Protein AF-A0A7K4IK09-F1 (afdb_monomer)

pLDDT: mean 73.29, std 19.69, range [28.06, 97.12]

Radius of gyration: 34.98 Å; Cα contacts (8 Å, |Δi|>4): 97; chains: 1; bounding box: 71×71×88 Å

Solvent-accessible surface area (backbone atoms only — not comparable to full-atom values): 15572 Å² total; per-residue (Å²): 135,73,77,72,67,55,75,78,46,56,77,50,56,50,49,55,51,50,51,54,50,49,44,54,50,49,54,52,49,38,55,52,47,51,62,47,39,62,50,47,51,51,54,46,54,56,40,53,56,50,22,62,61,29,53,81,74,38,62,69,62,16,49,55,36,50,52,53,48,53,53,49,51,51,52,43,51,54,49,53,53,48,43,51,50,47,50,54,49,42,53,53,52,50,53,50,53,52,51,52,50,52,51,49,53,52,53,49,52,54,50,54,50,52,56,49,46,72,56,38,53,79,76,45,60,93,51,46,64,64,50,48,51,50,51,50,53,55,50,50,52,56,48,52,70,70,61,63,82,80,84,83,78,88,72,83,76,70,80,62,58,61,59,53,51,51,52,51,52,50,49,52,53,53,48,52,55,58,58,67,68,70,67,81,95,77,78,89,85,86,83,86,87,82,88,89,83,91,80,84,87,88,79,83,87,85,83,87,78,84,76,78,58,69,66,55,47,50,57,51,51,54,50,37,64,75,49,78,70,65,79,54,70,69,58,51,23,66,74,70,72,42,62,58,73,53,57,53,50,41,53,56,48,52,64,57,52,71,70,73,113

Sequence (261 aa):
MNPFRSLMNDGKDETKDRLSLAIKRLEIHKITLKGIRERLERRYEDLQIMATRECGKDRSIAKIYDEECSELRSAIQTVAASELTLTQVTIRLGTLKDIGEIIHHLSSALKIMKEISSSMSKLRPSLEGIVDDFNSTMNTTLVELKGIPTPIDINIETKDGTDIVERAIRYVEEKAMEEEISEPILSRDYEAEKRVTVLATGEAIDEPELLNHSNIDEAIMDYIRNRKGEFSFSEVSTLLNIPMDEVKRSILRLLTEDRKA

Nearest PDB structures (foldseek):
  4ovv-assembly1_B  TM=7.716E-01  e=2.399E+00  Homo sapiens
  6b87-assembly3_C  TM=8.764E-01  e=4.388E+00  synthetic construct
  8qb9-assembly1_A  TM=3.634E-01  e=2.817E-01  Saccharomyces cerevisiae
  5xg2-assembly1_A  TM=4.677E-01  e=4.154E+00  Pyrococcus yayanosii CH1
  3ja6-assembly1_I  TM=3.003E-01  e=4.636E+00  Escherichia coli

Structure (mmCIF, N/CA/C/O backbone):
data_AF-A0A7K4IK09-F1
#
_entry.id   AF-A0A7K4IK09-F1
#
loop_
_atom_site.group_PDB
_atom_site.id
_atom_site.type_symbol
_atom_site.label_atom_id
_atom_site.label_alt_id
_atom_site.label_comp_id
_atom_site.label_asym_id
_atom_site.label_entity_id
_atom_site.label_seq_id
_atom_site.pdbx_PDB_ins_code
_atom_site.Cartn_x
_atom_site.Cartn_y
_atom_site.Cartn_z
_atom_site.occupancy
_atom_site.B_iso_or_equiv
_atom_site.auth_seq_id
_atom_site.auth_comp_id
_atom_site.auth_asym_id
_atom_site.auth_atom_id
_atom_site.pdbx_PDB_model_num
ATOM 1 N N . MET A 1 1 ? -1.362 -14.203 42.732 1.00 37.97 1 MET A N 1
ATOM 2 C CA . MET A 1 1 ? -0.879 -13.777 41.399 1.00 37.97 1 MET A CA 1
ATOM 3 C C . MET A 1 1 ? -1.587 -14.653 40.376 1.00 37.97 1 MET A C 1
ATOM 5 O O . MET A 1 1 ? -1.359 -15.852 40.391 1.00 37.97 1 MET A O 1
ATOM 9 N N . ASN A 1 2 ? -2.536 -14.112 39.603 1.00 35.91 2 ASN A N 1
ATOM 10 C CA . ASN A 1 2 ? -3.442 -14.940 38.789 1.00 35.91 2 ASN A CA 1
ATOM 11 C C . ASN A 1 2 ? -2.809 -15.274 37.424 1.00 35.91 2 ASN A C 1
ATOM 13 O O . ASN A 1 2 ? -2.609 -14.347 36.636 1.00 35.91 2 ASN A O 1
ATOM 17 N N . PRO A 1 3 ? -2.545 -16.557 37.103 1.00 43.53 3 PRO A N 1
ATOM 18 C CA . PRO A 1 3 ? -1.831 -16.940 35.877 1.00 43.53 3 PRO A CA 1
ATOM 19 C C . PRO A 1 3 ? -2.643 -16.681 34.597 1.00 43.53 3 PRO A C 1
ATOM 21 O O . PRO A 1 3 ? -2.081 -16.487 33.525 1.00 43.53 3 PRO A O 1
ATOM 24 N N . PHE A 1 4 ? -3.970 -16.583 34.705 1.00 41.12 4 PHE A N 1
ATOM 25 C CA . PHE A 1 4 ? -4.867 -16.359 33.567 1.00 41.12 4 PHE A CA 1
ATOM 26 C C . PHE A 1 4 ? -4.823 -14.941 32.974 1.00 41.12 4 PHE A C 1
ATOM 28 O O . PHE A 1 4 ? -5.404 -14.716 31.916 1.00 41.12 4 PHE A O 1
ATOM 35 N N . ARG A 1 5 ? -4.127 -13.978 33.604 1.00 44.62 5 ARG A N 1
ATOM 36 C CA . ARG A 1 5 ? -4.008 -12.614 33.054 1.00 44.62 5 ARG A CA 1
ATOM 37 C C . ARG A 1 5 ? -3.061 -12.534 31.845 1.00 44.62 5 ARG A C 1
ATOM 39 O O . ARG A 1 5 ? -3.230 -11.631 31.037 1.00 44.62 5 ARG A O 1
ATOM 46 N N . SER A 1 6 ? -2.131 -13.486 31.693 1.00 37.91 6 SER A N 1
ATOM 47 C CA . SER A 1 6 ? -1.209 -13.555 30.541 1.00 37.91 6 SER A CA 1
ATOM 48 C C . SER A 1 6 ? -1.916 -14.017 29.258 1.00 37.91 6 SER A C 1
ATOM 50 O O . SER A 1 6 ? -1.719 -13.456 28.185 1.00 37.91 6 SER A O 1
ATOM 52 N N . LEU A 1 7 ? -2.815 -15.002 29.378 1.00 37.62 7 LEU A N 1
ATOM 53 C CA . LEU A 1 7 ? -3.335 -15.761 28.233 1.00 37.62 7 LEU A CA 1
ATOM 54 C C . LEU A 1 7 ? -4.349 -15.000 27.353 1.00 37.62 7 LEU A C 1
ATOM 56 O O . LEU A 1 7 ? -4.631 -15.423 26.238 1.00 37.62 7 LEU A O 1
ATOM 60 N N . MET A 1 8 ? -4.911 -13.886 27.837 1.00 43.66 8 MET A N 1
ATOM 61 C CA . MET A 1 8 ? -5.813 -13.022 27.052 1.00 43.66 8 MET A CA 1
ATOM 62 C C . MET A 1 8 ? -5.137 -11.769 26.475 1.00 43.66 8 MET A C 1
ATOM 64 O O . MET A 1 8 ? -5.807 -11.018 25.759 1.00 43.66 8 MET A O 1
ATOM 68 N N . ASN A 1 9 ? -3.854 -11.533 26.778 1.00 49.53 9 ASN A N 1
ATOM 69 C CA . ASN A 1 9 ? -3.111 -10.374 26.278 1.00 49.53 9 ASN A CA 1
ATOM 70 C C . ASN A 1 9 ? -2.140 -10.744 25.142 1.00 49.53 9 ASN A C 1
ATOM 72 O O . ASN A 1 9 ? -2.168 -10.081 24.107 1.00 49.53 9 ASN A O 1
ATOM 76 N N . ASP A 1 10 ? -1.379 -11.841 25.281 1.00 48.12 10 ASP A N 1
ATOM 77 C CA . ASP A 1 10 ? -0.348 -12.255 24.304 1.00 48.12 10 ASP A CA 1
ATOM 78 C C . ASP A 1 10 ? -0.875 -12.327 22.862 1.00 48.12 10 ASP A C 1
ATOM 80 O O . ASP A 1 10 ? -0.342 -11.682 21.961 1.00 48.12 10 ASP A O 1
ATOM 84 N N . GLY A 1 11 ? -1.985 -13.039 22.638 1.00 52.41 11 GLY A N 1
ATOM 85 C CA . GLY A 1 11 ? -2.551 -13.228 21.296 1.00 52.41 11 GLY A CA 1
ATOM 86 C C . GLY A 1 11 ? -3.136 -11.967 20.643 1.00 52.41 11 GLY A C 1
ATOM 87 O O . GLY A 1 11 ? -3.611 -12.046 19.514 1.00 52.41 11 GLY A O 1
ATOM 88 N N . LYS A 1 12 ? -3.155 -10.814 21.330 1.00 55.75 12 LYS A N 1
ATOM 89 C CA . LYS A 1 12 ? -3.646 -9.535 20.786 1.00 55.75 12 LYS A CA 1
ATOM 90 C C . LYS A 1 12 ? -2.512 -8.597 20.407 1.00 55.75 12 LYS A C 1
ATOM 92 O O . LYS A 1 12 ? -2.545 -8.069 19.293 1.00 55.75 12 LYS A O 1
ATOM 97 N N . ASP A 1 13 ? -1.500 -8.461 21.260 1.00 61.75 13 ASP A N 1
ATOM 98 C CA . ASP A 1 13 ? -0.270 -7.760 20.883 1.00 61.75 13 ASP A CA 1
ATOM 99 C C . ASP A 1 13 ? 0.387 -8.464 19.682 1.00 61.75 13 ASP A C 1
ATOM 101 O O . ASP A 1 13 ? 0.720 -7.799 18.702 1.00 61.75 13 ASP A O 1
ATOM 105 N N . GLU A 1 14 ? 0.364 -9.807 19.630 1.00 70.50 14 GLU A N 1
ATOM 106 C CA . GLU A 1 14 ? 0.796 -10.570 18.448 1.00 70.50 14 GLU A CA 1
ATOM 107 C C . GLU A 1 14 ? 0.065 -10.138 17.158 1.00 70.50 14 GLU A C 1
ATOM 109 O O . GLU A 1 14 ? 0.686 -10.015 16.102 1.00 70.50 14 GLU A O 1
ATOM 114 N N . THR A 1 15 ? -1.245 -9.857 17.203 1.00 73.88 15 THR A N 1
ATOM 115 C CA . THR A 1 15 ? -1.980 -9.398 16.005 1.00 73.88 15 THR A CA 1
ATOM 116 C C . THR A 1 15 ? -1.623 -7.970 15.593 1.00 73.88 15 THR A C 1
ATOM 118 O O . THR A 1 15 ? -1.500 -7.705 14.394 1.00 73.88 15 THR A O 1
ATOM 121 N N . LYS A 1 16 ? -1.389 -7.066 16.554 1.00 79.81 16 LYS A N 1
ATOM 122 C CA . LYS A 1 16 ? -0.945 -5.686 16.290 1.00 79.81 16 LYS A CA 1
ATOM 123 C C . LYS A 1 16 ? 0.475 -5.666 15.718 1.00 79.81 16 LYS A C 1
ATOM 125 O O . LYS A 1 16 ? 0.745 -4.936 14.759 1.00 79.81 16 LYS A O 1
ATOM 130 N N . ASP A 1 17 ? 1.349 -6.521 16.235 1.00 85.38 17 ASP A N 1
ATOM 131 C CA . ASP A 1 17 ? 2.725 -6.681 15.768 1.00 85.38 17 ASP A CA 1
ATOM 132 C C . ASP A 1 17 ? 2.785 -7.343 14.391 1.00 85.38 17 ASP A C 1
ATOM 134 O O . ASP A 1 17 ? 3.519 -6.878 13.517 1.00 85.38 17 ASP A O 1
ATOM 138 N N . ARG A 1 18 ? 1.958 -8.364 14.132 1.00 85.50 18 ARG A N 1
ATOM 139 C CA . ARG A 1 18 ? 1.838 -8.993 12.805 1.00 85.50 18 ARG A CA 1
ATOM 140 C C . ARG A 1 18 ? 1.293 -8.027 11.755 1.00 85.50 18 ARG A C 1
ATOM 142 O O . ARG A 1 18 ? 1.815 -8.012 10.642 1.00 85.50 18 ARG A O 1
ATOM 149 N N . LEU A 1 19 ? 0.313 -7.190 12.101 1.00 87.12 19 LEU A N 1
ATOM 150 C CA . LEU A 1 19 ? -0.190 -6.124 11.227 1.00 87.12 19 LEU A CA 1
ATOM 151 C C . LEU A 1 19 ? 0.896 -5.071 10.945 1.00 87.12 19 LEU A C 1
ATOM 153 O O . LEU A 1 19 ? 1.142 -4.720 9.792 1.00 87.12 19 LEU A O 1
ATOM 157 N N . SER A 1 20 ? 1.617 -4.639 11.981 1.00 90.06 20 SER A N 1
ATOM 158 C CA . SER A 1 20 ? 2.727 -3.683 11.861 1.00 90.06 20 SER A CA 1
ATOM 159 C C . SER A 1 20 ? 3.899 -4.242 11.039 1.00 90.06 20 SER A C 1
ATOM 161 O O . SER A 1 20 ? 4.524 -3.519 10.262 1.00 90.06 20 SER A O 1
ATOM 163 N N . LEU A 1 21 ? 4.189 -5.540 11.163 1.00 92.44 21 LEU A N 1
ATOM 164 C CA . LEU A 1 21 ? 5.183 -6.250 10.358 1.00 92.44 21 LEU A CA 1
ATOM 165 C C . LEU A 1 21 ? 4.734 -6.399 8.897 1.00 92.44 21 LEU A C 1
ATOM 167 O O . LEU A 1 21 ? 5.560 -6.250 7.997 1.00 92.44 21 LEU A O 1
ATOM 171 N N . ALA A 1 22 ? 3.448 -6.663 8.649 1.00 90.00 22 ALA A N 1
ATOM 172 C CA . ALA A 1 22 ? 2.888 -6.723 7.302 1.00 90.00 22 ALA A CA 1
ATOM 173 C C . ALA A 1 22 ? 3.005 -5.366 6.590 1.00 90.00 22 ALA A C 1
ATOM 175 O O . ALA A 1 22 ? 3.545 -5.316 5.488 1.00 90.00 22 ALA A O 1
ATOM 176 N N . ILE A 1 23 ? 2.620 -4.269 7.253 1.00 92.88 23 ILE A N 1
ATOM 177 C CA . ILE A 1 23 ? 2.788 -2.893 6.751 1.00 92.88 23 ILE A CA 1
ATOM 178 C C . ILE A 1 23 ? 4.255 -2.617 6.378 1.00 92.88 23 ILE A C 1
ATOM 180 O O . ILE A 1 23 ? 4.543 -2.206 5.255 1.00 92.88 23 ILE A O 1
ATOM 184 N N . LYS A 1 24 ? 5.206 -2.926 7.273 1.00 94.94 24 LYS A N 1
ATOM 185 C CA . LYS A 1 24 ? 6.648 -2.758 7.002 1.00 94.94 24 LYS A CA 1
ATOM 186 C C . LYS A 1 24 ? 7.122 -3.565 5.786 1.00 94.94 24 LYS A C 1
ATOM 188 O O . LYS A 1 24 ? 7.911 -3.061 4.992 1.00 94.94 24 LYS A O 1
ATOM 193 N N . ARG A 1 25 ? 6.648 -4.806 5.620 1.00 95.25 25 ARG A N 1
ATOM 194 C CA . ARG A 1 25 ? 6.985 -5.653 4.460 1.00 95.25 25 ARG A CA 1
ATOM 195 C C . ARG A 1 25 ? 6.411 -5.099 3.154 1.00 95.25 25 ARG A C 1
ATOM 197 O O . ARG A 1 25 ? 7.115 -5.104 2.149 1.00 95.25 25 ARG A O 1
ATOM 204 N N . LEU A 1 26 ? 5.175 -4.599 3.167 1.00 94.56 26 LEU A N 1
ATOM 205 C CA . LEU A 1 26 ? 4.536 -4.005 1.989 1.00 94.56 26 LEU A CA 1
ATOM 206 C C . LEU A 1 26 ? 5.273 -2.745 1.517 1.00 94.56 26 LEU A C 1
ATOM 208 O O . LEU A 1 26 ? 5.543 -2.625 0.324 1.00 94.56 26 LEU A O 1
ATOM 212 N N . GLU A 1 27 ? 5.705 -1.869 2.431 1.00 94.69 27 GLU A N 1
ATOM 213 C CA . GLU A 1 27 ? 6.520 -0.700 2.065 1.00 94.69 27 GLU A CA 1
ATOM 214 C C . GLU A 1 27 ? 7.895 -1.091 1.487 1.00 94.69 27 GLU A C 1
ATOM 216 O O . GLU A 1 27 ? 8.334 -0.499 0.502 1.00 94.69 27 GLU A O 1
ATOM 221 N N . ILE A 1 28 ? 8.548 -2.142 2.002 1.00 96.50 28 ILE A N 1
ATOM 222 C CA . ILE A 1 28 ? 9.789 -2.675 1.401 1.00 96.50 28 ILE A CA 1
ATOM 223 C C . ILE A 1 28 ? 9.534 -3.184 -0.029 1.00 96.50 28 ILE A C 1
ATOM 225 O O . ILE A 1 28 ? 10.312 -2.890 -0.943 1.00 96.50 28 ILE A O 1
ATOM 229 N N . HIS A 1 29 ? 8.439 -3.915 -0.258 1.00 95.06 29 HIS A N 1
ATOM 230 C CA . HIS A 1 29 ? 8.079 -4.385 -1.599 1.00 95.06 29 HIS A CA 1
ATOM 231 C C . HIS A 1 29 ? 7.728 -3.234 -2.550 1.00 95.06 29 HIS A C 1
ATOM 233 O O . HIS A 1 29 ? 8.147 -3.266 -3.703 1.00 95.06 29 HIS A O 1
ATOM 239 N N . LYS A 1 30 ? 7.059 -2.182 -2.072 1.00 95.06 30 LYS A N 1
ATOM 240 C CA . LYS A 1 30 ? 6.770 -0.958 -2.834 1.00 95.06 30 LYS A CA 1
ATOM 241 C C . LYS A 1 30 ? 8.044 -0.220 -3.258 1.00 95.06 30 LYS A C 1
ATOM 243 O O . LYS A 1 30 ? 8.182 0.108 -4.433 1.00 95.06 30 LYS A O 1
ATOM 248 N N . ILE A 1 31 ? 9.014 -0.040 -2.355 1.00 96.25 31 ILE A N 1
ATOM 249 C CA . ILE A 1 31 ? 10.338 0.521 -2.695 1.00 96.25 31 ILE A CA 1
ATOM 250 C C . ILE A 1 31 ? 11.047 -0.359 -3.739 1.00 96.25 31 ILE A C 1
ATOM 252 O O . ILE A 1 31 ? 11.641 0.150 -4.690 1.00 96.25 31 ILE A O 1
ATOM 256 N N . THR A 1 32 ? 10.942 -1.684 -3.599 1.00 96.44 32 THR A N 1
ATOM 257 C CA . THR A 1 32 ? 11.530 -2.643 -4.547 1.00 96.44 32 THR A CA 1
ATOM 258 C C . THR A 1 32 ? 10.887 -2.538 -5.935 1.00 96.44 32 THR A C 1
ATOM 260 O O . THR A 1 32 ? 11.608 -2.504 -6.931 1.00 96.44 32 THR A O 1
ATOM 263 N N . LEU A 1 33 ? 9.553 -2.441 -6.017 1.00 96.06 33 LEU A N 1
ATOM 264 C CA . LEU A 1 33 ? 8.836 -2.229 -7.278 1.00 96.06 33 LEU A CA 1
ATOM 265 C C . LEU A 1 33 ? 9.217 -0.897 -7.927 1.00 96.06 33 LEU A C 1
ATOM 267 O O . LEU A 1 33 ? 9.519 -0.898 -9.116 1.00 96.06 33 LEU A O 1
ATOM 271 N N . LYS A 1 34 ? 9.328 0.191 -7.155 1.00 96.00 34 LYS A N 1
ATOM 272 C CA . LYS A 1 34 ? 9.786 1.489 -7.673 1.00 96.00 34 LYS A CA 1
ATOM 273 C C . LYS A 1 34 ? 11.160 1.379 -8.349 1.00 96.00 34 LYS A C 1
ATOM 275 O O . LYS A 1 34 ? 11.324 1.806 -9.487 1.00 96.00 34 LYS A O 1
ATOM 280 N N . GLY A 1 35 ? 12.125 0.716 -7.704 1.00 96.94 35 GLY A N 1
ATOM 281 C CA . GLY A 1 35 ? 13.454 0.471 -8.284 1.00 96.94 35 GLY A CA 1
ATOM 282 C C . GLY A 1 35 ? 13.465 -0.508 -9.474 1.00 96.94 35 GLY A C 1
ATOM 283 O O . GLY A 1 35 ? 14.413 -0.521 -10.266 1.00 96.94 35 GLY A O 1
ATOM 284 N N . ILE A 1 36 ? 12.426 -1.337 -9.628 1.00 96.56 36 ILE A N 1
ATOM 285 C CA . ILE A 1 36 ? 12.186 -2.128 -10.844 1.00 96.56 36 ILE A CA 1
ATOM 286 C C . ILE A 1 36 ? 11.614 -1.228 -11.945 1.00 96.56 36 ILE A C 1
ATOM 288 O O . ILE A 1 36 ? 12.134 -1.270 -13.059 1.00 96.56 36 ILE A O 1
ATOM 292 N N . ARG A 1 37 ? 10.622 -0.382 -11.640 1.00 96.81 37 ARG A N 1
ATOM 293 C CA . ARG A 1 37 ? 10.006 0.550 -12.593 1.00 96.81 37 ARG A CA 1
ATOM 294 C C . ARG A 1 37 ? 11.032 1.513 -13.178 1.00 96.81 37 ARG A C 1
ATOM 296 O O . ARG A 1 37 ? 11.212 1.512 -14.386 1.00 96.81 37 ARG A O 1
ATOM 303 N N . GLU A 1 38 ? 11.818 2.177 -12.332 1.00 97.06 38 GLU A N 1
ATOM 304 C CA . GLU A 1 38 ? 12.908 3.081 -12.740 1.00 97.06 38 GLU A CA 1
ATOM 305 C C . GLU A 1 38 ? 13.958 2.398 -13.637 1.00 97.06 38 GLU A C 1
ATOM 307 O O . GLU A 1 38 ? 14.673 3.062 -14.387 1.00 97.06 38 GLU A O 1
ATOM 312 N N . ARG A 1 39 ? 14.117 1.070 -13.540 1.00 97.12 39 ARG A N 1
ATOM 313 C CA . ARG A 1 39 ? 15.026 0.289 -14.395 1.00 97.12 39 ARG A CA 1
ATOM 314 C C . ARG A 1 39 ? 14.370 -0.107 -15.720 1.00 97.12 39 ARG A C 1
ATOM 316 O O . ARG A 1 39 ? 15.058 -0.137 -16.738 1.00 97.12 39 ARG A O 1
ATOM 323 N N . LEU A 1 40 ? 13.071 -0.404 -15.710 1.00 95.94 40 LEU A N 1
ATOM 324 C CA . LEU A 1 40 ? 12.290 -0.650 -16.923 1.00 95.94 40 LEU A CA 1
ATOM 325 C C . LEU A 1 40 ? 12.117 0.636 -17.741 1.00 95.94 40 LEU A C 1
ATOM 327 O O . LEU A 1 40 ? 12.271 0.576 -18.951 1.00 95.94 40 LEU A O 1
ATOM 331 N N . GLU A 1 41 ? 11.888 1.781 -17.094 1.00 96.25 41 GLU A N 1
ATOM 332 C CA . GLU A 1 41 ? 11.793 3.114 -17.712 1.00 96.25 41 GLU A CA 1
ATOM 333 C C . GLU A 1 41 ? 13.095 3.497 -18.437 1.00 96.25 41 GLU A C 1
ATOM 335 O O . GLU A 1 41 ? 13.051 3.887 -19.598 1.00 96.25 41 GLU A O 1
ATOM 340 N N . ARG A 1 42 ? 14.268 3.272 -17.827 1.00 96.88 42 ARG A N 1
ATOM 341 C CA . ARG A 1 42 ? 15.567 3.472 -18.506 1.00 96.88 42 ARG A CA 1
ATOM 342 C C . ARG A 1 42 ? 15.775 2.536 -19.700 1.00 96.88 42 ARG A C 1
ATOM 344 O O . ARG A 1 42 ? 16.173 2.989 -20.766 1.00 96.88 42 ARG A O 1
ATOM 351 N N . ARG A 1 43 ? 15.457 1.240 -19.554 1.00 95.56 43 ARG A N 1
ATOM 352 C CA . ARG A 1 43 ? 15.512 0.280 -20.680 1.00 95.56 43 ARG A CA 1
ATOM 353 C C . ARG A 1 43 ? 14.531 0.674 -21.798 1.00 95.56 43 ARG A C 1
ATOM 355 O O . ARG A 1 43 ? 14.857 0.521 -22.967 1.00 95.56 43 ARG A O 1
ATOM 362 N N . TYR A 1 44 ? 13.384 1.219 -21.395 1.00 95.81 44 TYR A N 1
ATOM 363 C CA . TYR A 1 44 ? 12.466 2.099 -22.114 1.00 95.81 44 TYR A CA 1
ATOM 364 C C . TYR A 1 44 ? 13.128 3.020 -23.143 1.00 95.81 44 TYR A C 1
ATOM 366 O O . TYR A 1 44 ? 13.076 2.839 -24.361 1.00 95.81 44 TYR A O 1
ATOM 374 N N . GLU A 1 45 ? 13.747 4.047 -22.570 1.00 95.31 45 GLU A N 1
ATOM 375 C CA . GLU A 1 45 ? 14.399 5.158 -23.255 1.00 95.31 45 GLU A CA 1
ATOM 376 C C . GLU A 1 45 ? 15.545 4.675 -24.154 1.00 95.31 45 GLU A C 1
ATOM 378 O O . GLU A 1 45 ? 15.609 5.049 -25.328 1.00 95.31 45 GLU A O 1
ATOM 383 N N . ASP A 1 46 ? 16.400 3.779 -23.644 1.00 94.31 46 ASP A N 1
ATOM 384 C CA . ASP A 1 46 ? 17.491 3.171 -24.413 1.00 94.31 46 ASP A CA 1
ATOM 385 C C . ASP A 1 46 ? 16.965 2.484 -25.686 1.00 94.31 46 ASP A C 1
ATOM 387 O O . ASP A 1 46 ? 17.514 2.670 -26.779 1.00 94.31 46 ASP A O 1
ATOM 391 N N . LEU A 1 47 ? 15.878 1.712 -25.566 1.00 93.25 47 LEU A N 1
ATOM 392 C CA . LEU A 1 47 ? 15.311 0.964 -26.683 1.00 93.25 47 LEU A CA 1
ATOM 393 C C . LEU A 1 47 ? 14.611 1.875 -27.702 1.00 93.25 47 LEU A C 1
ATOM 395 O O . LEU A 1 47 ? 14.781 1.663 -28.902 1.00 93.25 47 LEU A O 1
ATOM 399 N N . GLN A 1 48 ? 13.922 2.937 -27.264 1.00 92.56 48 GLN A N 1
ATOM 400 C CA . GLN A 1 48 ? 13.377 3.957 -28.175 1.00 92.56 48 GLN A CA 1
ATOM 401 C C . GLN A 1 48 ? 14.476 4.635 -29.008 1.00 92.56 48 GLN A C 1
ATOM 403 O O . GLN A 1 48 ? 14.309 4.857 -30.215 1.00 92.56 48 GLN A O 1
ATOM 408 N N . ILE A 1 49 ? 15.622 4.941 -28.391 1.00 92.81 49 ILE A N 1
ATOM 409 C CA . ILE A 1 49 ? 16.772 5.530 -29.087 1.00 92.81 49 ILE A CA 1
ATOM 410 C C . ILE A 1 49 ? 17.332 4.544 -30.127 1.00 92.81 49 ILE A C 1
ATOM 412 O O . ILE A 1 49 ? 17.659 4.955 -31.244 1.00 92.81 49 ILE A O 1
ATOM 416 N N . MET A 1 50 ? 17.412 3.247 -29.808 1.00 90.25 50 MET A N 1
ATOM 417 C CA . MET A 1 50 ? 17.842 2.212 -30.762 1.00 90.25 50 MET A CA 1
ATOM 418 C C . MET A 1 50 ? 16.842 2.021 -31.912 1.00 90.25 50 MET A C 1
ATOM 420 O O . MET A 1 50 ? 17.252 2.044 -33.073 1.00 90.25 50 MET A O 1
ATOM 424 N N . ALA A 1 51 ? 15.540 1.929 -31.620 1.00 90.44 51 ALA A N 1
ATOM 425 C CA . ALA A 1 51 ? 14.477 1.826 -32.622 1.00 90.44 51 ALA A CA 1
ATOM 426 C C . ALA A 1 51 ? 14.526 2.990 -33.626 1.00 90.44 51 ALA A C 1
ATOM 428 O O . ALA A 1 51 ? 14.504 2.780 -34.840 1.00 90.44 51 ALA A O 1
ATOM 429 N N . THR A 1 52 ? 14.689 4.218 -33.124 1.00 89.38 52 THR A N 1
ATOM 430 C CA . THR A 1 52 ? 14.785 5.431 -33.951 1.00 89.38 52 THR A CA 1
ATOM 431 C C . THR A 1 52 ? 16.017 5.412 -34.863 1.00 89.38 52 THR A C 1
ATOM 433 O O . THR A 1 52 ? 15.927 5.798 -36.029 1.00 89.38 52 THR A O 1
ATOM 436 N N . ARG A 1 53 ? 17.167 4.928 -34.368 1.00 89.94 53 ARG A N 1
ATOM 437 C CA . ARG A 1 53 ? 18.416 4.816 -35.146 1.00 89.94 53 ARG A CA 1
ATOM 438 C C . ARG A 1 53 ? 18.328 3.778 -36.264 1.00 89.94 53 ARG A C 1
ATOM 440 O O . ARG A 1 53 ? 18.830 4.032 -37.359 1.00 89.94 53 ARG A O 1
ATOM 447 N N . GLU A 1 54 ? 17.705 2.632 -36.003 1.00 89.69 54 GLU A N 1
ATOM 448 C CA . GLU A 1 54 ? 17.613 1.543 -36.983 1.00 89.69 54 GLU A CA 1
ATOM 449 C C . GLU A 1 54 ? 16.443 1.706 -37.962 1.00 89.69 54 GLU A C 1
ATOM 451 O O . GLU A 1 54 ? 16.510 1.180 -39.070 1.00 89.69 54 GLU A O 1
ATOM 456 N N . CYS A 1 55 ? 15.435 2.529 -37.648 1.00 85.50 55 CYS A N 1
ATOM 457 C CA . CYS A 1 55 ? 14.347 2.883 -38.572 1.00 85.50 55 CYS A CA 1
ATOM 458 C C . CYS A 1 55 ? 14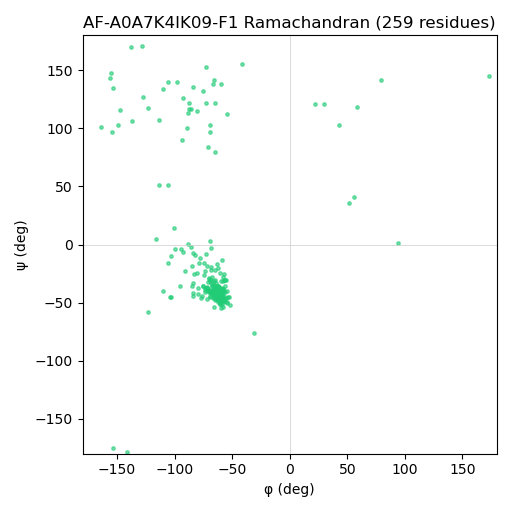.855 3.466 -39.911 1.00 85.50 55 CYS A C 1
ATOM 460 O O . CYS A 1 55 ? 14.250 3.242 -40.960 1.00 85.50 55 CYS A O 1
ATOM 462 N N . GLY A 1 56 ? 16.002 4.159 -39.891 1.00 82.06 56 GLY A N 1
ATOM 463 C CA . GLY A 1 56 ? 16.682 4.675 -41.085 1.00 82.06 56 GLY A CA 1
ATOM 464 C C . GLY A 1 56 ? 17.628 3.694 -41.796 1.00 82.06 56 GLY A C 1
ATOM 465 O O . GLY A 1 56 ? 18.205 4.074 -42.813 1.00 82.06 56 GLY A O 1
ATOM 466 N N . LYS A 1 57 ? 17.823 2.470 -41.280 1.00 87.44 57 LYS A N 1
ATOM 467 C CA . LYS A 1 57 ? 18.765 1.469 -41.824 1.00 87.44 57 LYS A CA 1
ATOM 468 C C . LYS A 1 57 ? 18.091 0.146 -42.183 1.00 87.44 57 LYS A C 1
ATOM 470 O O . LYS A 1 57 ? 18.153 -0.270 -43.335 1.00 87.44 57 LYS A O 1
ATOM 475 N N . ASP A 1 58 ? 17.445 -0.497 -41.212 1.00 90.62 58 ASP A N 1
ATOM 476 C CA . ASP A 1 58 ? 16.730 -1.761 -41.383 1.00 90.62 58 ASP A CA 1
ATOM 477 C C . ASP A 1 58 ? 15.386 -1.707 -40.647 1.00 90.62 58 ASP A C 1
ATOM 479 O O . ASP A 1 58 ? 15.284 -1.811 -39.421 1.00 90.62 58 ASP A O 1
ATOM 483 N N . ARG A 1 59 ? 14.321 -1.580 -41.443 1.00 88.75 59 ARG A N 1
ATOM 484 C CA . ARG A 1 59 ? 12.934 -1.542 -40.972 1.00 88.75 59 ARG A CA 1
ATOM 485 C C . ARG A 1 59 ? 12.522 -2.828 -40.236 1.00 88.75 59 ARG A C 1
ATOM 487 O O . ARG A 1 59 ? 11.612 -2.776 -39.413 1.00 88.75 59 ARG A O 1
ATOM 494 N N . SER A 1 60 ? 13.174 -3.958 -40.504 1.00 89.94 60 SER A N 1
ATOM 495 C CA . SER A 1 60 ? 12.901 -5.247 -39.854 1.00 89.94 60 SER A CA 1
ATOM 496 C C . SER A 1 60 ? 13.384 -5.234 -38.404 1.00 89.94 60 SER A C 1
ATOM 498 O O . SER A 1 60 ? 12.632 -5.583 -37.498 1.00 89.94 60 SER A O 1
ATOM 500 N N . ILE A 1 61 ? 14.613 -4.755 -38.180 1.00 89.00 61 ILE A N 1
ATOM 501 C CA . ILE A 1 61 ? 15.208 -4.596 -36.845 1.00 89.00 61 ILE A CA 1
ATOM 502 C C . ILE A 1 61 ? 14.450 -3.523 -36.052 1.00 89.00 61 ILE A C 1
ATOM 504 O O . ILE A 1 61 ? 14.100 -3.744 -34.894 1.00 89.00 61 ILE A O 1
ATOM 508 N N . ALA A 1 62 ? 14.115 -2.398 -36.692 1.00 90.00 62 ALA A N 1
ATOM 509 C CA . ALA A 1 62 ? 13.322 -1.340 -36.066 1.00 90.00 62 ALA A CA 1
ATOM 510 C C . ALA A 1 62 ? 11.950 -1.836 -35.570 1.00 90.00 62 ALA A C 1
ATOM 512 O O . ALA A 1 62 ? 11.524 -1.455 -34.483 1.00 90.00 62 ALA A O 1
ATOM 513 N N . LYS A 1 63 ? 11.285 -2.725 -36.325 1.00 91.75 63 LYS A N 1
ATOM 514 C CA . LYS A 1 63 ? 10.000 -3.325 -35.929 1.00 91.75 63 LYS A CA 1
ATOM 515 C C . LYS A 1 63 ? 10.120 -4.233 -34.700 1.00 91.75 63 LYS A C 1
ATOM 517 O O . LYS A 1 63 ? 9.244 -4.189 -33.845 1.00 91.75 63 LYS A O 1
ATOM 522 N N . ILE A 1 64 ? 11.202 -5.005 -34.578 1.00 92.31 64 ILE A N 1
ATOM 523 C CA . ILE A 1 64 ? 11.454 -5.843 -33.389 1.00 92.31 64 ILE A CA 1
ATOM 524 C C . ILE A 1 64 ? 11.638 -4.963 -32.138 1.00 92.31 64 ILE A C 1
ATOM 526 O O . ILE A 1 64 ? 11.103 -5.274 -31.076 1.00 92.31 64 ILE A O 1
ATOM 530 N N . TYR A 1 65 ? 12.352 -3.836 -32.255 1.00 92.62 65 TYR A N 1
ATOM 531 C CA . TYR A 1 65 ? 12.505 -2.891 -31.142 1.00 92.62 65 TYR A CA 1
ATOM 532 C C . TYR A 1 65 ? 11.209 -2.153 -30.777 1.00 92.62 65 TYR A C 1
ATOM 534 O O . TYR A 1 65 ? 11.018 -1.838 -29.605 1.00 92.62 65 TYR A O 1
ATOM 542 N N . ASP A 1 66 ? 10.319 -1.894 -31.738 1.00 90.06 66 ASP A N 1
ATOM 543 C CA . ASP A 1 66 ? 8.983 -1.337 -31.482 1.00 90.06 66 ASP A CA 1
ATOM 544 C C . ASP A 1 66 ? 8.082 -2.336 -30.725 1.00 90.06 66 ASP A C 1
ATOM 546 O O . ASP A 1 66 ? 7.432 -1.975 -29.742 1.00 90.06 66 ASP A O 1
ATOM 550 N N . GLU A 1 67 ? 8.121 -3.619 -31.104 1.00 92.88 67 GLU A N 1
ATOM 551 C CA . GLU A 1 67 ? 7.403 -4.701 -30.412 1.00 92.88 67 GLU A CA 1
ATOM 552 C C . GLU A 1 67 ? 7.868 -4.847 -28.944 1.00 92.88 67 GLU A C 1
ATOM 554 O O . GLU A 1 67 ? 7.043 -4.766 -28.031 1.00 92.88 67 GLU A O 1
ATOM 559 N N . GLU A 1 68 ? 9.179 -4.922 -28.682 1.00 93.62 68 GLU A N 1
ATOM 560 C CA . GLU A 1 68 ? 9.736 -4.956 -27.312 1.00 93.62 68 GLU A CA 1
ATOM 561 C C . GLU A 1 68 ? 9.495 -3.631 -26.546 1.00 93.62 68 GLU A C 1
ATOM 563 O O . GLU A 1 68 ? 9.283 -3.658 -25.332 1.00 93.62 68 GLU A O 1
ATOM 568 N N . CYS A 1 69 ? 9.449 -2.466 -27.214 1.00 94.06 69 CYS A N 1
ATOM 569 C CA . CYS A 1 69 ? 9.029 -1.203 -26.581 1.00 94.06 69 CYS A CA 1
ATOM 570 C C . CYS A 1 69 ? 7.577 -1.274 -26.083 1.00 94.06 69 CYS A C 1
ATOM 572 O O . CYS A 1 69 ? 7.275 -0.786 -24.991 1.00 94.06 69 CYS A O 1
ATOM 574 N N . SER A 1 70 ? 6.673 -1.878 -26.860 1.00 94.06 70 SER A N 1
ATOM 575 C CA . SER A 1 70 ? 5.276 -2.079 -26.462 1.00 94.06 70 SER A CA 1
ATOM 576 C C . SER A 1 70 ? 5.164 -3.013 -25.250 1.00 94.06 70 SER A C 1
ATOM 578 O O . SER A 1 70 ? 4.457 -2.701 -24.286 1.00 94.06 70 SER A O 1
ATOM 580 N N . GLU A 1 71 ? 5.925 -4.113 -25.236 1.00 94.81 71 GLU A N 1
ATOM 581 C CA . GLU A 1 71 ? 5.984 -5.034 -24.093 1.00 94.81 71 GLU A CA 1
ATOM 582 C C . GLU A 1 71 ? 6.552 -4.362 -22.832 1.00 94.81 71 GLU A C 1
ATOM 584 O O . GLU A 1 71 ? 5.945 -4.439 -21.759 1.00 94.81 71 GLU A O 1
ATOM 589 N N . LEU A 1 72 ? 7.661 -3.620 -22.954 1.00 95.56 72 LEU A N 1
ATOM 590 C CA . LEU A 1 72 ? 8.242 -2.834 -21.860 1.00 95.56 72 LEU A CA 1
ATOM 591 C C . LEU A 1 72 ? 7.257 -1.796 -21.312 1.00 95.56 72 LEU A C 1
ATOM 593 O O . LEU A 1 72 ? 7.120 -1.666 -20.095 1.00 95.56 72 LEU A O 1
ATOM 597 N N . ARG A 1 73 ? 6.532 -1.090 -22.186 1.00 94.69 73 ARG A N 1
ATOM 598 C CA . ARG A 1 73 ? 5.502 -0.121 -21.790 1.00 94.69 73 ARG A CA 1
ATOM 599 C C . ARG A 1 73 ? 4.371 -0.784 -21.005 1.00 94.69 73 ARG A C 1
ATOM 601 O O . ARG A 1 73 ? 3.954 -0.245 -19.979 1.00 94.69 73 ARG A O 1
ATOM 608 N N . SER A 1 74 ? 3.905 -1.953 -21.449 1.00 95.50 74 SER A N 1
ATOM 609 C CA . SER A 1 74 ? 2.904 -2.740 -20.723 1.00 95.50 74 SER A CA 1
ATOM 610 C C . SER A 1 74 ? 3.420 -3.155 -19.339 1.00 95.50 74 SER A C 1
ATOM 612 O O . SER A 1 74 ? 2.747 -2.917 -18.334 1.00 95.50 74 SER A O 1
ATOM 614 N N . ALA A 1 75 ? 4.659 -3.653 -19.256 1.00 94.56 75 ALA A N 1
ATOM 615 C CA . ALA A 1 75 ? 5.290 -4.030 -17.993 1.00 94.56 75 ALA A CA 1
ATOM 616 C C . ALA A 1 75 ? 5.437 -2.843 -17.020 1.00 94.56 75 ALA A C 1
ATOM 618 O O . ALA A 1 75 ? 5.117 -2.981 -15.838 1.00 94.56 75 ALA A O 1
ATOM 619 N N . ILE A 1 76 ? 5.855 -1.663 -17.500 1.00 95.19 76 ILE A N 1
ATOM 620 C CA . ILE A 1 76 ? 5.926 -0.428 -16.695 1.00 95.19 76 ILE A CA 1
ATOM 621 C C . ILE A 1 76 ? 4.541 -0.071 -16.138 1.00 95.19 76 ILE A C 1
ATOM 623 O O . ILE A 1 76 ? 4.417 0.204 -14.943 1.00 95.19 76 ILE A O 1
ATOM 627 N N . GLN A 1 77 ? 3.490 -0.137 -16.964 1.00 93.62 77 GLN A N 1
ATOM 628 C CA . GLN A 1 77 ? 2.117 0.141 -16.536 1.00 93.62 77 GLN A CA 1
ATOM 629 C C . GLN A 1 77 ? 1.625 -0.861 -15.477 1.00 93.62 77 GLN A C 1
ATOM 631 O O . GLN A 1 77 ? 1.025 -0.452 -14.482 1.00 93.62 77 GLN A O 1
ATOM 636 N N . THR A 1 78 ? 1.919 -2.158 -15.629 1.00 93.19 78 THR A N 1
ATOM 637 C CA . THR A 1 78 ? 1.588 -3.184 -14.623 1.00 93.19 78 THR A CA 1
ATOM 638 C C . THR A 1 78 ? 2.332 -2.963 -13.301 1.00 93.19 78 THR A C 1
ATOM 640 O O . THR A 1 78 ? 1.735 -3.101 -12.230 1.00 93.19 78 THR A O 1
ATOM 643 N N . VAL A 1 79 ? 3.614 -2.581 -13.341 1.00 94.56 79 VAL A N 1
ATOM 644 C CA . VAL A 1 79 ? 4.391 -2.272 -12.126 1.00 94.56 79 VAL A CA 1
ATOM 645 C C . VAL A 1 79 ? 3.853 -1.013 -11.436 1.00 94.56 79 VAL A C 1
ATOM 647 O O . VAL A 1 79 ? 3.640 -1.040 -10.225 1.00 94.56 79 VAL A O 1
ATOM 650 N N . ALA A 1 80 ? 3.529 0.045 -12.186 1.00 91.31 80 ALA A N 1
ATOM 651 C CA . ALA A 1 80 ? 2.925 1.262 -11.638 1.00 91.31 80 ALA A CA 1
ATOM 652 C C . ALA A 1 80 ? 1.558 0.995 -10.972 1.00 91.31 80 ALA A C 1
ATOM 654 O O . ALA A 1 80 ? 1.310 1.451 -9.854 1.00 91.31 80 ALA A O 1
ATOM 655 N N . ALA A 1 81 ? 0.697 0.189 -11.604 1.00 89.81 81 ALA A N 1
ATOM 656 C CA . ALA A 1 81 ? -0.569 -0.252 -11.012 1.00 89.81 81 ALA A CA 1
ATOM 657 C C . ALA A 1 81 ? -0.361 -1.075 -9.725 1.00 89.81 81 ALA A C 1
ATOM 659 O O . ALA A 1 81 ? -1.109 -0.937 -8.753 1.00 89.81 81 ALA A O 1
ATOM 660 N N . SER A 1 82 ? 0.691 -1.897 -9.689 1.00 91.81 82 SER A N 1
ATOM 661 C CA . SER A 1 82 ? 1.062 -2.688 -8.511 1.00 91.81 82 SER A CA 1
ATOM 662 C C . SER A 1 82 ? 1.554 -1.804 -7.355 1.00 91.81 82 SER A C 1
ATOM 664 O O . SER A 1 82 ? 1.161 -2.025 -6.212 1.00 91.81 82 SER A O 1
ATOM 666 N N . GLU A 1 83 ? 2.351 -0.763 -7.624 1.00 92.00 83 GLU A N 1
ATOM 667 C CA . GLU A 1 83 ? 2.770 0.228 -6.615 1.00 92.00 83 GLU A CA 1
ATOM 668 C C . GLU A 1 83 ? 1.589 1.015 -6.026 1.00 92.00 83 GLU A C 1
ATOM 670 O O . GLU A 1 83 ? 1.539 1.242 -4.810 1.00 92.00 83 GLU A O 1
ATOM 675 N N . LEU A 1 84 ? 0.623 1.404 -6.868 1.00 89.25 84 LEU A N 1
ATOM 676 C CA . LEU A 1 84 ? -0.610 2.060 -6.427 1.00 89.25 84 LEU A CA 1
ATOM 677 C C . LEU A 1 84 ? -1.428 1.129 -5.521 1.00 89.25 84 LEU A C 1
ATOM 679 O O . LEU A 1 84 ? -1.815 1.525 -4.422 1.00 89.25 84 LEU A O 1
ATOM 683 N N . THR A 1 85 ? -1.601 -0.129 -5.937 1.00 87.38 85 THR A N 1
ATOM 684 C CA . THR A 1 85 ? -2.307 -1.163 -5.163 1.00 87.38 85 THR A CA 1
ATOM 685 C C . THR A 1 85 ? -1.635 -1.403 -3.807 1.00 87.38 85 THR A C 1
ATOM 687 O O . THR A 1 85 ? -2.308 -1.409 -2.777 1.00 87.38 85 THR A O 1
ATOM 690 N N . LEU A 1 86 ? -0.301 -1.532 -3.763 1.00 91.56 86 LEU A N 1
ATOM 691 C CA . LEU A 1 86 ? 0.438 -1.653 -2.500 1.00 91.56 86 LEU A CA 1
ATOM 692 C C . LEU A 1 86 ? 0.236 -0.427 -1.604 1.00 91.56 86 LEU A C 1
ATOM 694 O O . LEU A 1 86 ? 0.023 -0.584 -0.406 1.00 91.56 86 LEU A O 1
ATOM 698 N N . THR A 1 87 ? 0.250 0.781 -2.171 1.00 90.19 87 THR A N 1
ATOM 699 C CA . THR A 1 87 ? 0.026 2.024 -1.416 1.00 90.19 87 THR A CA 1
ATOM 700 C C . THR A 1 87 ? -1.384 2.070 -0.816 1.00 90.19 87 THR A C 1
ATOM 702 O O . THR A 1 87 ? -1.534 2.348 0.375 1.00 90.19 87 THR A O 1
ATOM 705 N N . GLN A 1 88 ? -2.410 1.723 -1.598 1.00 88.19 88 GLN A N 1
ATOM 706 C CA . GLN A 1 88 ? -3.801 1.618 -1.147 1.00 88.19 88 GLN A CA 1
ATOM 707 C C . GLN A 1 88 ? -3.947 0.594 -0.009 1.00 88.19 88 GLN A C 1
ATOM 709 O O . GLN A 1 88 ? -4.574 0.890 1.012 1.00 88.19 88 GLN A O 1
ATOM 714 N N . VAL A 1 89 ? -3.327 -0.586 -0.143 1.00 89.12 89 VAL A N 1
ATOM 715 C CA . VAL A 1 89 ? -3.342 -1.633 0.890 1.00 89.12 89 VAL A CA 1
ATOM 716 C C . VAL A 1 89 ? -2.603 -1.185 2.154 1.00 89.12 89 VAL A C 1
ATOM 718 O O . VAL A 1 89 ? -3.161 -1.337 3.240 1.00 89.12 89 VAL A O 1
ATOM 721 N N . THR A 1 90 ? -1.410 -0.581 2.057 1.00 91.25 90 THR A N 1
ATOM 722 C CA . THR A 1 90 ? -0.694 -0.051 3.233 1.00 91.25 90 THR A CA 1
ATOM 723 C C . THR A 1 90 ? -1.552 0.961 3.995 1.00 91.25 90 THR A C 1
ATOM 725 O O . THR A 1 90 ? -1.705 0.830 5.210 1.00 91.25 90 THR A O 1
ATOM 728 N N . ILE A 1 91 ? -2.148 1.938 3.299 1.00 88.25 91 ILE A N 1
ATOM 729 C CA . ILE A 1 91 ? -2.995 2.968 3.925 1.00 88.25 91 ILE A CA 1
ATOM 730 C C . ILE A 1 91 ? -4.188 2.317 4.637 1.00 88.25 91 ILE A C 1
ATOM 732 O O . ILE A 1 91 ? -4.428 2.597 5.811 1.00 88.25 91 ILE A O 1
ATOM 736 N N . ARG A 1 92 ? -4.891 1.386 3.974 1.00 86.12 92 ARG A N 1
ATOM 737 C CA . ARG A 1 92 ? -6.039 0.670 4.558 1.00 86.12 92 ARG A CA 1
ATOM 738 C C . ARG A 1 92 ? -5.659 -0.178 5.775 1.00 86.12 92 ARG A C 1
ATOM 740 O O . ARG A 1 92 ? -6.418 -0.209 6.742 1.00 86.12 92 ARG A O 1
ATOM 747 N N . LEU A 1 93 ? -4.495 -0.831 5.766 1.00 88.56 93 LEU A N 1
ATOM 748 C CA . LEU A 1 93 ? -3.976 -1.568 6.927 1.00 88.56 93 LEU A CA 1
ATOM 749 C C . LEU A 1 93 ? -3.585 -0.629 8.080 1.00 88.56 93 LEU A C 1
ATOM 751 O O . LEU A 1 93 ? -3.776 -0.994 9.240 1.00 88.56 93 LEU A O 1
ATOM 755 N N . GLY A 1 94 ? -3.103 0.580 7.776 1.00 88.88 94 GLY A N 1
ATOM 756 C CA . GLY A 1 94 ? -2.916 1.658 8.750 1.00 88.88 94 GLY A CA 1
ATOM 757 C C . GLY A 1 94 ? -4.234 2.048 9.422 1.00 88.88 94 GLY A C 1
ATOM 758 O O . GLY A 1 94 ? -4.359 1.925 10.637 1.00 88.88 94 GLY A O 1
ATOM 759 N N . THR A 1 95 ? -5.264 2.382 8.638 1.00 88.44 95 THR A N 1
ATOM 760 C CA . THR A 1 95 ? -6.600 2.698 9.175 1.00 88.44 95 THR A CA 1
ATOM 761 C C . THR A 1 95 ? -7.174 1.548 10.011 1.00 88.44 95 THR A C 1
ATOM 763 O O . THR A 1 95 ? -7.743 1.784 11.074 1.00 88.44 95 THR A O 1
ATOM 766 N N . LEU A 1 96 ? -6.992 0.292 9.584 1.00 85.81 96 LEU A N 1
ATOM 767 C CA . LEU A 1 96 ? -7.445 -0.883 10.337 1.00 85.81 96 LEU A CA 1
ATOM 768 C C . LEU A 1 96 ? -6.710 -1.047 11.679 1.00 85.81 96 LEU A C 1
ATOM 770 O O . LEU A 1 96 ? -7.337 -1.417 12.673 1.00 85.81 96 LEU A O 1
ATOM 774 N N . LYS A 1 97 ? -5.403 -0.749 11.731 1.00 87.31 97 LYS A N 1
ATOM 775 C CA . LYS A 1 97 ? -4.627 -0.721 12.982 1.00 87.31 97 LYS A CA 1
ATOM 776 C C . LYS A 1 97 ? -5.219 0.297 13.958 1.00 87.31 97 LYS A C 1
ATOM 778 O O . LYS A 1 97 ? -5.399 -0.021 15.132 1.00 87.31 97 LYS A O 1
ATOM 783 N N . ASP A 1 98 ? -5.537 1.489 13.466 1.00 87.50 98 ASP A N 1
ATOM 784 C CA . ASP A 1 98 ? -6.002 2.599 14.298 1.00 87.50 98 ASP A CA 1
ATOM 785 C C . ASP A 1 98 ? -7.452 2.378 14.771 1.00 87.50 98 ASP A C 1
ATOM 787 O O . ASP A 1 98 ? -7.750 2.563 15.950 1.00 87.50 98 ASP A O 1
ATOM 791 N N . ILE A 1 99 ? -8.328 1.832 13.915 1.00 88.12 99 ILE A N 1
ATOM 792 C CA . ILE A 1 99 ? -9.659 1.333 14.317 1.00 88.12 99 ILE A CA 1
ATOM 793 C C . ILE A 1 99 ? -9.533 0.242 15.392 1.00 88.12 99 ILE A C 1
ATOM 795 O O . ILE A 1 99 ? -10.281 0.251 16.369 1.00 88.12 99 ILE A O 1
ATOM 799 N N . GLY A 1 100 ? -8.578 -0.685 15.254 1.00 85.69 100 GLY A N 1
ATOM 800 C CA . GLY A 1 100 ? -8.315 -1.723 16.256 1.00 85.69 100 GLY A CA 1
ATOM 801 C C . GLY A 1 100 ? -7.912 -1.156 17.623 1.00 85.69 100 GLY A C 1
ATOM 802 O O . GLY A 1 100 ? -8.349 -1.664 18.659 1.00 85.69 100 GLY A O 1
ATOM 803 N N . GLU A 1 101 ? -7.134 -0.073 17.634 1.00 87.31 101 GLU A N 1
ATOM 804 C CA . GLU A 1 101 ? -6.743 0.655 18.846 1.00 87.31 101 GLU A CA 1
ATOM 805 C C . GLU A 1 101 ? -7.936 1.392 19.479 1.00 87.31 101 GLU A C 1
ATOM 807 O O . GLU A 1 101 ? -8.189 1.244 20.676 1.00 87.31 101 GLU A O 1
ATOM 812 N N . ILE A 1 102 ? -8.758 2.077 18.677 1.00 89.12 102 ILE A N 1
ATOM 813 C CA . ILE A 1 102 ? -10.008 2.708 19.136 1.00 89.12 102 ILE A CA 1
ATOM 814 C C . ILE A 1 102 ? -10.947 1.659 19.756 1.00 89.12 102 ILE A C 1
ATOM 816 O O . ILE A 1 102 ? -11.425 1.835 20.878 1.00 89.12 102 ILE A O 1
ATOM 820 N N . ILE A 1 103 ? -11.161 0.524 19.080 1.00 87.19 103 ILE A N 1
ATOM 821 C CA . ILE A 1 103 ? -11.979 -0.592 19.582 1.00 87.19 103 ILE A CA 1
ATOM 822 C C . ILE A 1 103 ? -11.434 -1.130 20.914 1.00 87.19 103 ILE A C 1
ATOM 824 O O . ILE A 1 103 ? -12.227 -1.469 21.798 1.00 87.19 103 ILE A O 1
ATOM 828 N N . HIS A 1 104 ? -10.110 -1.195 21.095 1.00 87.12 104 HIS A N 1
ATOM 829 C CA . HIS A 1 104 ? -9.494 -1.581 22.368 1.00 87.12 104 HIS A CA 1
ATOM 830 C C . HIS A 1 104 ? -9.848 -0.591 23.491 1.00 87.12 104 HIS A C 1
ATOM 832 O O . HIS A 1 104 ? -10.327 -1.016 24.547 1.00 87.12 104 HIS A O 1
ATOM 838 N N . HIS A 1 105 ? -9.681 0.715 23.262 1.00 89.19 105 HIS A N 1
ATOM 839 C CA . HIS A 1 105 ? -10.004 1.744 24.257 1.00 89.19 105 HIS A CA 1
ATOM 840 C C . HIS A 1 105 ? -11.496 1.763 24.620 1.00 89.19 105 HIS A C 1
ATOM 842 O O . HIS A 1 105 ? -11.831 1.742 25.807 1.00 89.19 105 HIS A O 1
ATOM 848 N N . LEU A 1 106 ? -12.391 1.700 23.628 1.00 88.00 106 LEU A N 1
ATOM 849 C CA . LEU A 1 106 ? -13.843 1.617 23.838 1.00 88.00 106 LEU A CA 1
ATOM 850 C C . LEU A 1 106 ? -14.241 0.347 24.612 1.00 88.00 106 LEU A C 1
ATOM 852 O O . LEU A 1 106 ? -15.026 0.411 25.557 1.00 88.00 106 LEU A O 1
ATOM 856 N N . SER A 1 107 ? -13.645 -0.805 24.283 1.00 86.56 107 SER A N 1
ATOM 857 C CA . SER A 1 107 ? -13.881 -2.064 25.009 1.00 86.56 107 SER A CA 1
ATOM 858 C C . SER A 1 107 ? -13.420 -1.993 26.471 1.00 86.56 107 SER A C 1
ATOM 860 O O . SER A 1 107 ? -14.058 -2.573 27.352 1.00 86.56 107 SER A O 1
ATOM 862 N N . SER A 1 108 ? -12.324 -1.277 26.742 1.00 90.62 108 SER A N 1
ATOM 863 C CA . SER A 1 108 ? -11.819 -1.043 28.099 1.00 90.62 108 SER A CA 1
ATOM 864 C C . SER A 1 108 ? -12.754 -0.121 28.895 1.00 90.62 108 SER A C 1
ATOM 866 O O . SER A 1 108 ? -13.135 -0.453 30.019 1.00 90.62 108 SER A O 1
ATOM 868 N N . ALA A 1 109 ? -13.218 0.977 28.286 1.00 88.50 109 ALA A N 1
ATOM 869 C CA . ALA A 1 109 ? -14.183 1.899 28.889 1.00 88.50 109 ALA A CA 1
ATOM 870 C C . ALA A 1 109 ? -15.521 1.211 29.222 1.00 88.50 109 ALA A C 1
ATOM 872 O O . ALA A 1 109 ? -16.011 1.331 30.346 1.00 88.50 109 ALA A O 1
ATOM 873 N N . LEU A 1 110 ? -16.065 0.407 28.298 1.00 88.81 110 LEU A N 1
ATOM 874 C CA . LEU A 1 110 ? -17.246 -0.434 28.537 1.00 88.81 110 LEU A CA 1
ATOM 875 C C . LEU A 1 110 ? -17.062 -1.389 29.722 1.00 88.81 110 LEU A C 1
ATOM 877 O O . LEU A 1 110 ? -17.988 -1.592 30.507 1.00 88.81 110 LEU A O 1
ATOM 881 N N . LYS A 1 111 ? -15.877 -1.993 29.866 1.00 88.56 111 LYS A N 1
ATOM 882 C CA . LYS A 1 111 ? -15.596 -2.896 30.986 1.00 88.56 111 LYS A CA 1
ATOM 883 C C . LYS A 1 111 ? -15.617 -2.149 32.323 1.00 88.56 111 LYS A C 1
ATOM 885 O O . LYS A 1 111 ? -16.290 -2.605 33.246 1.00 88.56 111 LYS A O 1
ATOM 890 N N . ILE A 1 112 ? -14.942 -1.001 32.407 1.00 89.00 112 ILE A N 1
ATOM 891 C CA . ILE A 1 112 ? -14.937 -0.146 33.605 1.00 89.00 112 ILE A CA 1
ATOM 892 C C . ILE A 1 112 ? -16.370 0.284 33.953 1.00 89.00 112 ILE A C 1
ATOM 894 O O . ILE A 1 112 ? -16.785 0.177 35.106 1.00 89.00 112 ILE A O 1
ATOM 898 N N . MET A 1 113 ? -17.166 0.687 32.957 1.00 86.69 113 MET A N 1
ATOM 899 C CA . MET A 1 113 ? -18.556 1.086 33.184 1.00 86.69 113 MET A CA 1
ATOM 900 C C . MET A 1 113 ? -19.428 -0.071 33.701 1.00 86.69 113 MET A C 1
ATOM 902 O O . MET A 1 113 ? -20.245 0.131 34.597 1.00 86.69 113 MET A O 1
ATOM 906 N N . LYS A 1 114 ? -19.231 -1.305 33.215 1.00 85.44 114 LYS A N 1
ATOM 907 C CA . LYS A 1 114 ? -19.928 -2.493 33.745 1.00 85.44 114 LYS A CA 1
ATOM 908 C C . LYS A 1 114 ? -19.546 -2.809 35.194 1.00 85.44 114 LYS A C 1
ATOM 910 O O . LYS A 1 114 ? -20.420 -3.158 35.988 1.00 85.44 114 LYS A O 1
ATOM 915 N N . GLU A 1 115 ? -18.274 -2.652 35.560 1.00 86.06 115 GLU A N 1
ATOM 916 C CA . GLU A 1 115 ? -17.809 -2.813 36.946 1.00 86.06 115 GLU A CA 1
ATOM 917 C C . GLU A 1 115 ? -18.460 -1.763 37.873 1.00 86.06 115 GLU A C 1
ATOM 919 O O . GLU A 1 115 ? -18.991 -2.118 38.934 1.00 86.06 115 GLU A O 1
ATOM 924 N N . ILE A 1 116 ? -18.539 -0.502 37.429 1.00 85.62 116 ILE A N 1
ATOM 925 C CA . ILE A 1 116 ? -19.251 0.581 38.129 1.00 85.62 116 ILE A CA 1
ATOM 926 C C . ILE A 1 116 ? -20.754 0.280 38.235 1.00 85.62 116 ILE A C 1
ATOM 928 O O . ILE A 1 116 ? -21.302 0.372 39.333 1.00 85.62 116 ILE A O 1
ATOM 932 N N . SER A 1 117 ? -21.409 -0.159 37.153 1.00 82.88 117 SER A N 1
ATOM 933 C CA . SER A 1 117 ? -22.835 -0.532 37.147 1.00 82.88 117 SER A CA 1
ATOM 934 C C . SER A 1 117 ? -23.154 -1.573 38.219 1.00 82.88 117 SER A C 1
ATOM 936 O O . SER A 1 117 ? -24.008 -1.354 39.076 1.00 82.88 117 SER A O 1
ATOM 938 N N . SER A 1 118 ? -22.373 -2.660 38.262 1.00 81.69 118 SER A N 1
ATOM 939 C CA . SER A 1 118 ? -22.535 -3.757 39.233 1.00 81.69 118 SER A CA 1
ATOM 940 C C . SER A 1 118 ? -22.317 -3.350 4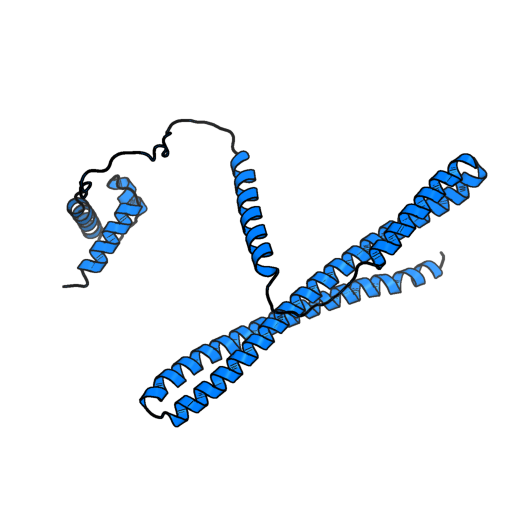0.702 1.00 81.69 118 SER A C 1
ATOM 942 O O . SER A 1 118 ? -22.691 -4.082 41.629 1.00 81.69 118 SER A O 1
ATOM 944 N N . SER A 1 119 ? -21.691 -2.190 40.911 1.00 81.81 119 SER A N 1
ATOM 945 C CA . SER A 1 119 ? -21.470 -1.573 42.218 1.00 81.81 119 SER A CA 1
ATOM 946 C C . SER A 1 119 ? -22.565 -0.553 42.551 1.00 81.81 119 SER A C 1
ATOM 948 O O . SER A 1 119 ? -22.979 -0.459 43.704 1.00 81.81 119 SER A O 1
ATOM 950 N N . MET A 1 120 ? -23.066 0.182 41.553 1.00 76.31 120 MET A N 1
ATOM 951 C CA . MET A 1 120 ? -24.052 1.253 41.718 1.00 76.31 120 MET A CA 1
ATOM 952 C C . MET A 1 120 ? -25.498 0.760 41.770 1.00 76.31 120 MET A C 1
ATOM 954 O O . MET A 1 120 ? -26.277 1.319 42.541 1.00 76.31 120 MET A O 1
ATOM 958 N N . SER A 1 121 ? -25.851 -0.316 41.061 1.00 73.31 121 SER A N 1
ATOM 959 C CA . SER A 1 121 ? -27.179 -0.953 41.145 1.00 73.31 121 SER A CA 1
ATOM 960 C C . SER A 1 121 ? -27.529 -1.395 42.574 1.00 73.31 121 SER A C 1
ATOM 962 O O . SER A 1 121 ? -28.680 -1.307 42.995 1.00 73.31 121 SER A O 1
ATOM 964 N N . LYS A 1 122 ? -26.516 -1.757 43.374 1.00 76.06 122 LYS A N 1
ATOM 965 C CA . LYS A 1 122 ? -26.643 -2.086 44.807 1.00 76.06 122 LYS A CA 1
ATOM 966 C C . LYS A 1 122 ? -26.905 -0.877 45.714 1.00 76.06 122 LYS A C 1
ATOM 968 O O . LYS A 1 122 ? -27.319 -1.073 46.852 1.00 76.06 122 LYS A O 1
ATOM 973 N N . LEU A 1 123 ? -26.623 0.343 45.250 1.00 80.38 123 LEU A N 1
ATOM 974 C CA . LEU A 1 123 ? -26.716 1.572 46.049 1.00 80.38 123 LEU A CA 1
ATOM 975 C C . LEU A 1 123 ? -27.879 2.475 45.610 1.00 80.38 123 LEU A C 1
ATOM 977 O O . LEU A 1 123 ? -28.544 3.071 46.454 1.00 80.38 123 LEU A O 1
ATOM 981 N N . ARG A 1 124 ? -28.117 2.609 44.298 1.00 76.44 124 ARG A N 1
ATOM 982 C CA . ARG A 1 124 ? -29.153 3.485 43.731 1.00 76.44 124 ARG A CA 1
ATOM 983 C C . ARG A 1 124 ? -29.623 2.986 42.350 1.00 76.44 124 ARG A C 1
ATOM 985 O O . ARG A 1 124 ? -29.020 3.360 41.344 1.00 76.44 124 ARG A O 1
ATOM 992 N N . PRO A 1 125 ? -30.744 2.240 42.274 1.00 78.19 125 PRO A N 1
ATOM 993 C CA . PRO A 1 125 ? -31.276 1.708 41.011 1.00 78.19 125 PRO A CA 1
ATOM 994 C C . PRO A 1 125 ? -31.592 2.773 39.950 1.00 78.19 125 PRO A C 1
ATOM 996 O O . PRO A 1 125 ? -31.476 2.525 38.758 1.00 78.19 125 PRO A O 1
ATOM 999 N N . SER A 1 126 ? -31.915 4.010 40.348 1.00 74.06 126 SER A N 1
ATOM 1000 C CA . SER A 1 126 ? -32.242 5.090 39.401 1.00 74.06 126 SER A CA 1
ATOM 1001 C C . SER A 1 126 ? -31.057 5.603 38.559 1.00 74.06 126 SER A C 1
ATOM 1003 O O . SER A 1 126 ? -31.210 6.605 37.866 1.00 74.06 126 SER A O 1
ATOM 1005 N N . LEU A 1 127 ? -29.864 5.013 38.687 1.00 74.44 127 LEU A N 1
ATOM 1006 C CA . LEU A 1 127 ? -28.70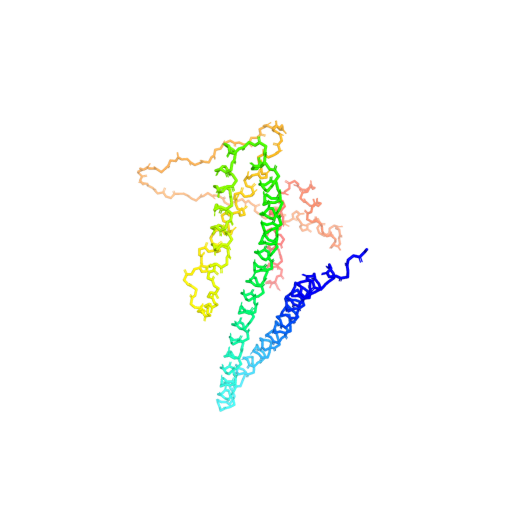1 5.287 37.834 1.00 74.44 127 LEU A CA 1
ATOM 1007 C C . LEU A 1 127 ? -28.455 4.180 36.795 1.00 74.44 127 LEU A C 1
ATOM 1009 O O . LEU A 1 127 ? -27.646 4.379 35.895 1.00 74.44 127 LEU A O 1
ATOM 1013 N N . GLU A 1 128 ? -29.153 3.046 36.896 1.00 76.69 128 GLU A N 1
ATOM 1014 C CA . GLU A 1 128 ? -28.972 1.872 36.031 1.00 76.69 128 GLU A CA 1
ATOM 1015 C C . GLU A 1 128 ? -29.269 2.208 34.560 1.00 76.69 128 GLU A C 1
ATOM 1017 O O . GLU A 1 128 ? -28.425 1.970 33.700 1.00 76.69 128 GLU A O 1
ATOM 1022 N N . GLY A 1 129 ? -30.367 2.929 34.292 1.00 81.56 129 GLY A N 1
ATOM 1023 C CA . GLY A 1 129 ? -30.731 3.374 32.939 1.00 81.56 129 GLY A CA 1
ATOM 1024 C C . GLY A 1 129 ? -29.666 4.230 32.239 1.00 81.56 129 GLY A C 1
ATOM 1025 O O . GLY A 1 129 ? -29.396 4.014 31.067 1.00 81.56 129 GLY A O 1
ATOM 1026 N N . ILE A 1 130 ? -28.974 5.128 32.956 1.00 83.19 130 ILE A N 1
ATOM 1027 C CA . ILE A 1 130 ? -27.893 5.952 32.370 1.00 83.19 130 ILE A CA 1
ATOM 1028 C C . ILE A 1 130 ? -26.710 5.071 31.939 1.00 83.19 130 ILE A C 1
ATOM 1030 O O . ILE A 1 130 ? -26.049 5.339 30.933 1.00 83.19 130 ILE A O 1
ATOM 1034 N N . VAL A 1 131 ? -26.428 4.012 32.701 1.00 85.00 131 VAL A N 1
ATOM 1035 C CA . VAL A 1 131 ? -25.351 3.074 32.378 1.00 85.00 131 VAL A CA 1
ATOM 1036 C C . VAL A 1 131 ? -25.755 2.145 31.233 1.00 85.00 131 VAL A C 1
ATOM 1038 O O . VAL A 1 131 ? -24.918 1.834 30.385 1.00 85.00 131 VAL A O 1
ATOM 1041 N N . ASP A 1 132 ? -27.021 1.746 31.154 1.00 86.00 132 ASP A N 1
ATOM 1042 C CA . ASP A 1 132 ? -27.546 0.963 30.036 1.00 86.00 132 ASP A CA 1
ATOM 1043 C C . ASP A 1 132 ? -27.608 1.774 28.734 1.00 86.00 132 ASP A C 1
ATOM 1045 O O . ASP A 1 132 ? -27.179 1.265 27.698 1.00 86.00 132 ASP A O 1
ATOM 1049 N N . ASP A 1 133 ? -27.992 3.052 28.782 1.00 89.00 133 ASP A N 1
ATOM 1050 C CA . ASP A 1 133 ? -27.935 3.977 27.641 1.00 89.00 133 ASP A CA 1
ATOM 1051 C C . ASP A 1 133 ? -26.491 4.172 27.143 1.00 89.00 133 ASP A C 1
ATOM 1053 O O . ASP A 1 133 ? -26.219 4.098 25.938 1.00 89.00 133 ASP A O 1
ATOM 1057 N N . PHE A 1 134 ? -25.529 4.346 28.060 1.00 88.69 134 PHE A N 1
ATOM 1058 C CA . PHE A 1 134 ? -24.101 4.401 27.724 1.00 88.69 134 PHE A CA 1
ATOM 1059 C C . PHE A 1 134 ? -23.612 3.090 27.097 1.00 88.69 134 PHE A C 1
ATOM 1061 O O . PHE A 1 134 ? -22.945 3.106 26.059 1.00 88.69 134 PHE A O 1
ATOM 1068 N N . ASN A 1 135 ? -23.948 1.947 27.707 1.00 88.25 135 ASN A N 1
ATOM 1069 C CA . ASN A 1 135 ? -23.581 0.628 27.198 1.00 88.25 135 ASN A CA 1
ATOM 1070 C C . ASN A 1 135 ? -24.174 0.404 25.803 1.00 88.25 135 ASN A C 1
ATOM 1072 O O . ASN A 1 135 ? -23.469 -0.072 24.919 1.00 88.25 135 ASN A O 1
ATOM 1076 N N . SER A 1 136 ? -25.444 0.748 25.592 1.00 90.69 136 SER A N 1
ATOM 1077 C CA . SER A 1 136 ? -26.127 0.662 24.300 1.00 90.69 136 SER A CA 1
ATOM 1078 C C . SER A 1 136 ? -25.390 1.494 23.249 1.00 90.69 136 SER A C 1
ATOM 1080 O O . SER A 1 136 ? -24.918 0.952 22.250 1.00 90.69 136 SER A O 1
ATOM 1082 N N . THR A 1 137 ? -25.153 2.776 23.543 1.00 91.25 137 THR A N 1
ATOM 1083 C CA . THR A 1 137 ? -24.455 3.714 22.650 1.00 91.25 137 THR A CA 1
ATOM 1084 C C . THR A 1 137 ? -23.056 3.218 22.270 1.00 91.25 137 THR A C 1
ATOM 1086 O O . THR A 1 137 ? -22.720 3.168 21.088 1.00 91.25 137 THR A O 1
ATOM 1089 N N . MET A 1 138 ? -22.240 2.790 23.242 1.00 89.12 138 MET A N 1
ATOM 1090 C CA . MET A 1 138 ? -20.892 2.274 22.960 1.00 89.12 138 MET A CA 1
ATOM 1091 C C . MET A 1 138 ? -20.882 0.907 22.261 1.00 89.12 138 MET A C 1
ATOM 1093 O O . MET A 1 138 ? -19.945 0.615 21.521 1.00 89.12 138 MET A O 1
ATOM 1097 N N . ASN A 1 139 ? -21.890 0.052 22.462 1.00 88.25 139 ASN A N 1
ATOM 1098 C CA . ASN A 1 139 ? -21.994 -1.185 21.685 1.00 88.25 139 ASN A CA 1
ATOM 1099 C C . ASN A 1 139 ? -22.377 -0.890 20.227 1.00 88.25 139 ASN A C 1
ATOM 1101 O O . ASN A 1 139 ? -21.809 -1.516 19.334 1.00 88.25 139 ASN A O 1
ATOM 1105 N N . THR A 1 140 ? -23.258 0.084 19.977 1.00 91.00 140 THR A N 1
ATOM 1106 C CA . THR A 1 140 ? -23.604 0.542 18.622 1.00 91.00 140 THR A CA 1
ATOM 1107 C C . THR A 1 140 ? -22.379 1.091 17.891 1.00 91.00 140 THR A C 1
ATOM 1109 O O . THR A 1 140 ? -22.047 0.581 16.822 1.00 91.00 140 THR A O 1
ATOM 1112 N N . THR A 1 141 ? -21.616 2.012 18.492 1.00 88.69 141 THR A N 1
ATOM 1113 C CA . THR A 1 141 ? -20.400 2.551 17.847 1.00 88.69 141 THR A CA 1
ATOM 1114 C C . THR A 1 141 ? -19.323 1.482 17.629 1.00 88.69 141 THR A C 1
ATOM 1116 O O . THR A 1 141 ? -18.632 1.490 16.611 1.00 88.69 141 THR A O 1
ATOM 1119 N N . LEU A 1 142 ? -19.204 0.489 18.520 1.00 86.38 142 LEU A N 1
ATOM 1120 C CA . LEU A 1 142 ? -18.335 -0.674 18.301 1.00 86.38 142 LEU A CA 1
ATOM 1121 C C . LEU A 1 142 ? -18.798 -1.594 17.162 1.00 86.38 142 LEU A C 1
ATOM 1123 O O . LEU A 1 142 ? -17.960 -2.285 16.580 1.00 86.38 142 LEU A O 1
ATOM 1127 N N . VAL A 1 143 ? -20.098 -1.661 16.867 1.00 86.50 143 VAL A N 1
ATOM 1128 C CA . VAL A 1 143 ? -20.632 -2.391 15.707 1.00 86.50 143 VAL A CA 1
ATOM 1129 C C . VAL A 1 143 ? -20.379 -1.597 14.427 1.00 86.50 143 VAL A C 1
ATOM 1131 O O . VAL A 1 143 ? -19.883 -2.172 13.463 1.00 86.50 143 VAL A O 1
ATOM 1134 N N . GLU A 1 144 ? -20.612 -0.284 14.439 1.00 87.12 144 GLU A N 1
ATOM 1135 C CA . GLU A 1 144 ? -20.323 0.619 13.315 1.00 87.12 144 GLU A CA 1
ATOM 1136 C C . GLU A 1 144 ? -18.842 0.572 12.915 1.00 87.12 144 GLU A C 1
ATOM 1138 O O . GLU A 1 144 ? -18.532 0.312 11.754 1.00 87.12 144 GLU A O 1
ATOM 1143 N N . LEU A 1 145 ? -17.917 0.698 13.877 1.00 83.62 145 LEU A N 1
ATOM 1144 C CA . LEU A 1 145 ? -16.467 0.615 13.639 1.00 83.62 145 LEU A CA 1
ATOM 1145 C C . LEU A 1 145 ? -16.020 -0.733 13.048 1.00 83.62 145 LEU A C 1
ATOM 1147 O O . LEU A 1 145 ? -15.058 -0.780 12.283 1.00 83.62 145 LEU A O 1
ATOM 1151 N N . LYS A 1 146 ? -16.707 -1.834 13.380 1.00 76.56 146 LYS A N 1
ATOM 1152 C CA . LYS A 1 146 ? -16.461 -3.163 12.786 1.00 76.56 146 LYS A CA 1
ATOM 1153 C C . LYS A 1 146 ? -17.118 -3.334 11.418 1.00 76.56 146 LYS A C 1
ATOM 1155 O O . LYS A 1 146 ? -16.682 -4.184 10.648 1.00 76.56 146 LYS A O 1
ATOM 1160 N N . GLY A 1 147 ? -18.174 -2.572 11.146 1.00 76.38 147 GLY A N 1
ATOM 1161 C CA . GLY A 1 147 ? -18.934 -2.592 9.901 1.00 76.38 147 GLY A CA 1
ATOM 1162 C C . GLY A 1 147 ? -18.335 -1.741 8.782 1.00 76.38 147 GLY A C 1
ATOM 1163 O O . GLY A 1 147 ? -18.839 -1.820 7.665 1.00 76.38 147 GLY A O 1
ATOM 1164 N N . ILE A 1 148 ? -17.282 -0.953 9.052 1.00 76.88 148 ILE A N 1
ATOM 1165 C CA . ILE A 1 148 ? -16.596 -0.110 8.058 1.00 76.88 148 ILE A CA 1
ATOM 1166 C C . ILE A 1 148 ? -16.157 -0.976 6.861 1.00 76.88 148 ILE A C 1
ATOM 1168 O O . ILE A 1 148 ? -15.260 -1.812 7.015 1.00 76.88 148 ILE A O 1
ATOM 1172 N N . PRO A 1 149 ? -16.744 -0.790 5.661 1.00 63.16 149 PRO A N 1
ATOM 1173 C CA . PRO A 1 149 ? -16.419 -1.624 4.514 1.00 63.16 149 PRO A CA 1
ATOM 1174 C C . PRO A 1 149 ? -14.970 -1.427 4.060 1.00 63.16 149 PRO A C 1
ATOM 1176 O O . PRO A 1 149 ? -14.458 -0.305 3.992 1.00 63.16 149 PRO A O 1
ATOM 1179 N N . THR A 1 150 ? -14.327 -2.526 3.668 1.00 61.16 150 THR A N 1
ATOM 1180 C CA . THR A 1 150 ? -12.946 -2.554 3.164 1.00 61.16 150 THR A CA 1
ATOM 1181 C C . THR A 1 150 ? -12.845 -2.956 1.681 1.00 61.16 150 THR A C 1
ATOM 1183 O O . THR A 1 150 ? -12.056 -3.843 1.350 1.00 61.16 150 THR A O 1
ATOM 1186 N N . PRO A 1 151 ? -13.595 -2.330 0.746 1.00 56.97 151 PRO A N 1
ATOM 1187 C CA . PRO A 1 151 ? -13.389 -2.583 -0.673 1.00 56.97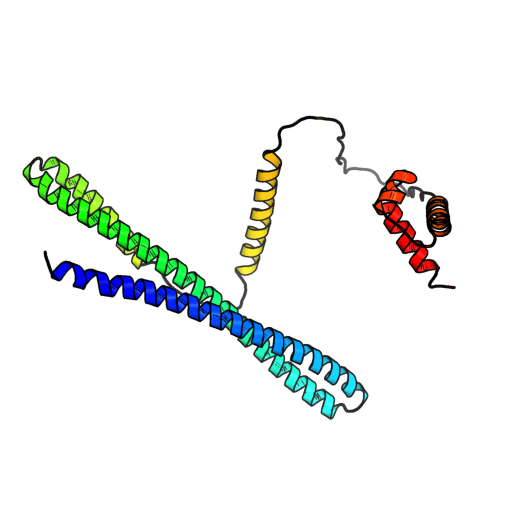 151 PRO A CA 1
ATOM 1188 C C . PRO A 1 151 ? -11.994 -2.093 -1.088 1.00 56.97 151 PRO A C 1
ATOM 1190 O O . PRO A 1 151 ? -11.655 -0.915 -0.941 1.00 56.97 151 PRO A O 1
ATOM 1193 N N . ILE A 1 152 ? -11.190 -3.018 -1.609 1.00 58.19 152 ILE A N 1
ATOM 1194 C CA . ILE A 1 152 ? -9.997 -2.713 -2.399 1.00 58.19 152 ILE A CA 1
ATOM 1195 C C . ILE A 1 152 ? -10.468 -2.724 -3.849 1.00 58.19 152 ILE A C 1
ATOM 1197 O O . ILE A 1 152 ? -10.508 -3.777 -4.483 1.00 58.19 152 ILE A O 1
ATOM 1201 N N . ASP A 1 153 ? -10.903 -1.567 -4.336 1.00 55.72 153 ASP A N 1
ATOM 1202 C CA . ASP A 1 153 ? -11.221 -1.396 -5.750 1.00 55.72 153 ASP A CA 1
ATOM 1203 C C . ASP A 1 153 ? -9.940 -0.990 -6.489 1.00 55.72 153 ASP A C 1
ATOM 1205 O O . ASP A 1 153 ? -9.296 -0.005 -6.115 1.00 55.72 153 ASP A O 1
ATOM 1209 N N . ILE A 1 154 ? -9.549 -1.784 -7.489 1.00 53.19 154 ILE A N 1
ATOM 1210 C CA . ILE A 1 154 ? -8.351 -1.578 -8.318 1.00 53.19 154 ILE A CA 1
ATOM 1211 C C . ILE A 1 154 ? -8.806 -1.069 -9.690 1.00 53.19 154 ILE A C 1
ATOM 1213 O O . ILE A 1 154 ? -8.454 -1.619 -10.735 1.00 53.19 154 ILE A O 1
ATOM 1217 N N . ASN A 1 155 ? -9.631 -0.021 -9.694 1.00 51.75 155 ASN A N 1
ATOM 1218 C CA . ASN A 1 155 ? -9.946 0.692 -10.919 1.00 51.75 155 ASN A CA 1
ATOM 1219 C C . ASN A 1 155 ? -8.918 1.808 -11.148 1.00 51.75 155 ASN A C 1
ATOM 1221 O O . ASN A 1 155 ? -8.842 2.776 -10.394 1.00 51.75 155 ASN A O 1
ATOM 1225 N N . ILE A 1 156 ? -8.118 1.653 -12.203 1.00 53.19 156 ILE A N 1
ATOM 1226 C CA . ILE A 1 156 ? -7.083 2.615 -12.614 1.00 53.19 156 ILE A CA 1
ATOM 1227 C C . ILE A 1 156 ? -7.719 3.821 -13.340 1.00 53.19 156 ILE A C 1
ATOM 1229 O O . ILE A 1 156 ? -7.061 4.842 -13.533 1.00 53.19 156 ILE A O 1
ATOM 1233 N N . GLU A 1 157 ? -9.004 3.752 -13.711 1.00 50.12 157 GLU A N 1
ATOM 1234 C CA .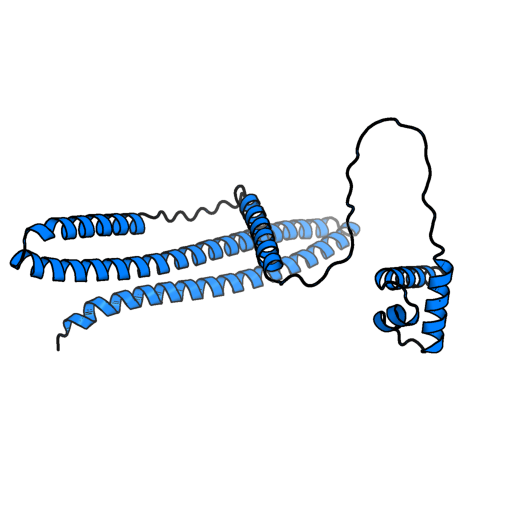 GLU A 1 157 ? -9.732 4.891 -14.274 1.00 50.12 157 GLU A CA 1
ATOM 1235 C C . GLU A 1 157 ? -9.963 5.985 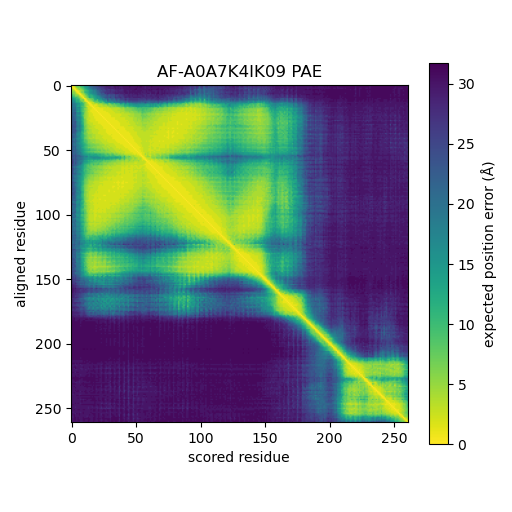-13.222 1.00 50.12 157 GLU A C 1
ATOM 1237 O O . GLU A 1 157 ? -10.917 5.978 -12.440 1.00 50.12 157 GLU A O 1
ATOM 1242 N N . THR A 1 158 ? -9.075 6.976 -13.247 1.00 49.19 158 THR A N 1
ATOM 1243 C CA . THR A 1 158 ? -9.098 8.185 -12.424 1.00 49.19 158 THR A CA 1
ATOM 1244 C C . THR A 1 158 ? -10.312 9.069 -12.726 1.00 49.19 158 THR A C 1
ATOM 1246 O O . THR A 1 158 ? -10.192 10.090 -13.400 1.00 49.19 158 THR A O 1
ATOM 1249 N N . LYS A 1 159 ? -11.483 8.717 -12.183 1.00 51.09 159 LYS A N 1
ATOM 1250 C CA . LYS A 1 159 ? -12.616 9.651 -12.045 1.00 51.09 159 LYS A CA 1
ATOM 1251 C C . LYS A 1 159 ? -12.529 10.536 -10.799 1.00 51.09 159 LYS A C 1
ATOM 1253 O O . LYS A 1 159 ? -13.083 11.624 -10.812 1.00 51.09 159 LYS A O 1
ATOM 1258 N N . ASP A 1 160 ? -11.822 10.081 -9.764 1.00 55.22 160 ASP A N 1
ATOM 1259 C CA . ASP A 1 160 ? -11.730 10.759 -8.456 1.00 55.22 160 ASP A CA 1
ATOM 1260 C C . ASP A 1 160 ? -10.366 11.455 -8.229 1.00 55.22 160 ASP A C 1
ATOM 1262 O O . ASP A 1 160 ? -10.210 12.321 -7.373 1.00 55.22 160 ASP A O 1
ATOM 1266 N N . GLY A 1 161 ? -9.352 11.107 -9.033 1.00 56.50 161 GLY A N 1
ATOM 1267 C CA . GLY A 1 161 ? -7.978 11.597 -8.859 1.00 56.50 161 GLY A CA 1
ATOM 1268 C C . GLY A 1 161 ? -7.792 13.094 -9.135 1.00 56.50 161 GLY A C 1
ATOM 1269 O O . GLY A 1 161 ? -6.944 13.725 -8.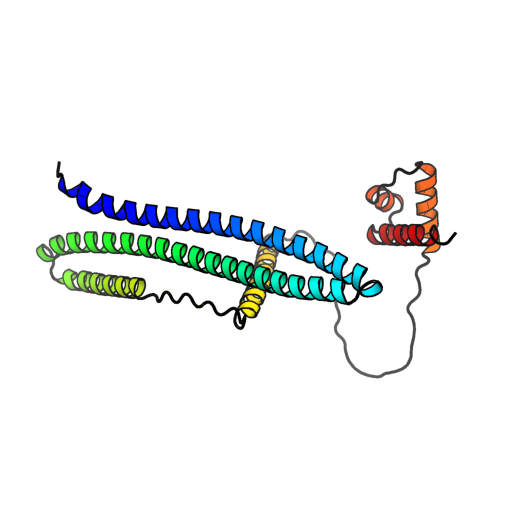509 1.00 56.50 161 GLY A O 1
ATOM 1270 N N . THR A 1 162 ? -8.589 13.680 -10.032 1.00 59.22 162 THR A N 1
ATOM 1271 C CA . THR A 1 162 ? -8.527 15.117 -10.355 1.00 59.22 162 THR A CA 1
ATOM 1272 C C . THR A 1 162 ? -9.031 15.988 -9.208 1.00 59.22 162 THR A C 1
ATOM 1274 O O . THR A 1 162 ? -8.409 16.998 -8.895 1.00 59.22 162 THR A O 1
ATOM 1277 N N . ASP A 1 163 ? -10.105 15.568 -8.536 1.00 68.31 163 ASP A N 1
ATOM 1278 C CA . ASP A 1 163 ? -10.693 16.297 -7.408 1.00 68.31 163 ASP A CA 1
ATOM 1279 C C . ASP A 1 163 ? -9.799 16.233 -6.154 1.00 68.31 163 ASP A C 1
ATOM 1281 O O . ASP A 1 163 ? -9.698 17.203 -5.409 1.00 68.31 163 ASP A O 1
ATOM 1285 N N . ILE A 1 164 ? -9.054 15.139 -5.945 1.00 71.25 164 ILE A N 1
ATOM 1286 C CA . ILE A 1 164 ? -8.042 15.068 -4.874 1.00 71.25 164 ILE A CA 1
ATOM 1287 C C . ILE A 1 164 ? -6.883 16.044 -5.136 1.00 71.25 164 ILE A C 1
ATOM 1289 O O . ILE A 1 164 ? -6.427 16.703 -4.202 1.00 71.25 164 ILE A O 1
ATOM 1293 N N . VAL A 1 165 ? -6.413 16.164 -6.384 1.00 72.50 165 VAL A N 1
ATOM 1294 C CA . VAL A 1 165 ? -5.354 17.123 -6.749 1.00 72.50 165 VAL A CA 1
ATOM 1295 C C . VAL A 1 165 ? -5.839 18.563 -6.575 1.00 72.50 165 VAL A C 1
ATOM 1297 O O . VAL A 1 165 ? -5.128 19.368 -5.980 1.00 72.50 165 VAL A O 1
ATOM 1300 N N . GLU A 1 166 ? -7.062 18.879 -7.009 1.00 77.62 166 GLU A N 1
ATOM 1301 C CA . GLU A 1 166 ? -7.655 20.206 -6.812 1.00 77.62 166 GLU A CA 1
ATOM 1302 C C . GLU A 1 166 ? -7.829 20.540 -5.320 1.00 77.62 166 GLU A C 1
ATOM 1304 O O . GLU A 1 166 ? -7.442 21.621 -4.876 1.00 77.62 166 GLU A O 1
ATOM 1309 N N . ARG A 1 167 ? -8.327 19.591 -4.512 1.00 77.38 167 ARG A N 1
ATOM 1310 C CA . ARG A 1 167 ? -8.429 19.741 -3.050 1.00 77.38 167 ARG A CA 1
ATOM 1311 C C . ARG A 1 167 ? -7.065 19.932 -2.381 1.00 77.38 167 ARG A C 1
ATOM 1313 O O . ARG A 1 167 ? -6.970 20.716 -1.442 1.00 77.38 167 ARG A O 1
ATOM 1320 N N . ALA A 1 168 ? -6.016 19.257 -2.854 1.00 78.50 168 ALA A N 1
ATOM 1321 C CA . ALA A 1 168 ? -4.662 19.415 -2.325 1.00 78.50 168 ALA A CA 1
ATOM 1322 C C . ALA A 1 168 ? -4.057 20.789 -2.663 1.00 78.50 168 ALA A C 1
ATOM 1324 O O . ALA A 1 168 ? -3.453 21.406 -1.790 1.00 78.50 168 ALA A O 1
ATOM 1325 N N . ILE A 1 169 ? -4.260 21.288 -3.890 1.00 78.62 169 ILE A N 1
ATOM 1326 C CA . ILE A 1 169 ? -3.859 22.648 -4.292 1.00 78.62 169 ILE A CA 1
ATOM 1327 C C . ILE A 1 169 ? -4.578 23.677 -3.414 1.00 78.62 169 ILE A C 1
ATOM 1329 O O . ILE A 1 169 ? -3.923 24.487 -2.765 1.00 78.62 169 ILE A O 1
ATOM 1333 N N . ARG A 1 170 ? -5.906 23.565 -3.296 1.00 83.62 170 ARG A N 1
ATOM 1334 C CA . ARG A 1 170 ? -6.737 24.465 -2.485 1.00 83.62 170 ARG A CA 1
ATOM 1335 C C . ARG A 1 170 ? -6.331 24.479 -1.007 1.00 83.62 170 ARG A C 1
ATOM 1337 O O . ARG A 1 170 ? -6.315 25.538 -0.398 1.00 83.62 170 ARG A O 1
ATOM 1344 N N . TYR A 1 171 ? -5.968 23.327 -0.439 1.00 83.12 171 TYR A N 1
ATOM 1345 C CA . TYR A 1 171 ? -5.469 23.233 0.938 1.00 83.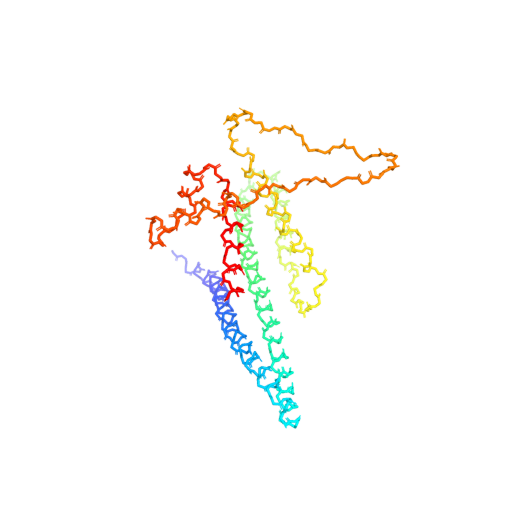12 171 TYR A CA 1
ATOM 1346 C C . TYR A 1 171 ? -4.094 23.897 1.117 1.00 83.12 171 TYR A C 1
ATOM 1348 O O . TYR A 1 171 ? -3.838 24.488 2.161 1.00 83.12 171 TYR A O 1
ATOM 1356 N N . VAL A 1 172 ? -3.207 23.826 0.117 1.00 79.31 172 VAL A N 1
ATOM 1357 C CA . VAL A 1 172 ? -1.918 24.543 0.138 1.00 79.31 172 VAL A CA 1
ATOM 1358 C C . VAL A 1 172 ? -2.129 26.055 0.016 1.00 79.31 172 VAL A C 1
ATOM 1360 O O . VAL A 1 172 ? -1.472 26.808 0.726 1.00 79.31 172 VAL A O 1
ATOM 1363 N N . GLU A 1 173 ? -3.066 26.498 -0.825 1.00 78.38 173 GLU A N 1
ATOM 1364 C CA . GLU A 1 173 ? -3.461 27.909 -0.943 1.00 78.38 173 GLU A CA 1
ATOM 1365 C C . GLU A 1 173 ? -4.083 28.433 0.364 1.00 78.38 173 GLU A C 1
ATOM 1367 O O . GLU A 1 173 ? -3.660 29.468 0.872 1.00 78.38 173 GLU A O 1
ATOM 1372 N N . GLU A 1 174 ? -5.015 27.687 0.964 1.00 83.56 174 GLU A N 1
ATOM 1373 C CA . GLU A 1 174 ? -5.633 28.001 2.261 1.00 83.56 174 GLU A CA 1
ATOM 1374 C C . GLU A 1 174 ? -4.585 28.066 3.384 1.00 83.56 174 GLU A C 1
ATOM 1376 O O . GLU A 1 174 ? -4.557 29.031 4.144 1.00 83.56 174 GLU A O 1
ATOM 1381 N N . LYS A 1 175 ? -3.652 27.105 3.434 1.00 76.12 175 LYS A N 1
ATOM 1382 C CA . LYS A 1 175 ? -2.522 27.106 4.379 1.00 76.12 175 LYS A CA 1
ATOM 1383 C C . LYS A 1 175 ? -1.584 28.297 4.202 1.00 76.12 175 LYS A C 1
ATOM 1385 O O . LYS A 1 175 ? -1.174 28.881 5.200 1.00 76.12 175 LYS A O 1
ATOM 1390 N N . ALA A 1 176 ? -1.256 28.663 2.964 1.00 74.56 176 ALA A N 1
ATOM 1391 C CA . ALA A 1 176 ? -0.424 29.830 2.684 1.00 74.56 176 ALA A CA 1
ATOM 1392 C C . ALA A 1 176 ? -1.120 31.129 3.128 1.00 74.56 176 ALA A C 1
ATOM 1394 O O . ALA A 1 176 ? -0.486 31.983 3.743 1.00 74.56 176 ALA A O 1
ATOM 1395 N N . MET A 1 177 ? -2.435 31.237 2.907 1.00 70.62 177 MET A N 1
ATOM 1396 C CA . MET A 1 177 ? -3.237 32.364 3.391 1.00 70.62 177 MET A CA 1
ATOM 1397 C C . MET A 1 177 ? -3.358 32.393 4.926 1.00 70.62 177 MET A C 1
ATOM 1399 O O . MET A 1 177 ? -3.354 33.475 5.503 1.00 70.62 177 MET A O 1
ATOM 1403 N N . GLU A 1 178 ? -3.433 31.244 5.612 1.00 70.06 178 GLU A N 1
ATOM 1404 C CA . GLU A 1 178 ? -3.378 31.182 7.085 1.00 70.06 178 GLU A CA 1
ATOM 1405 C C . GLU A 1 178 ? -2.019 31.647 7.643 1.00 70.06 178 GLU A C 1
ATOM 1407 O O . GLU A 1 178 ? -1.975 32.338 8.665 1.00 70.06 178 GLU A O 1
ATOM 1412 N N . GLU A 1 179 ? -0.911 31.286 6.988 1.00 58.94 179 GLU A N 1
ATOM 1413 C CA . GLU A 1 179 ? 0.442 31.665 7.421 1.00 58.94 179 GLU A CA 1
ATOM 1414 C C . GLU A 1 179 ? 0.744 33.155 7.152 1.00 58.94 179 GLU A C 1
ATOM 1416 O O . GLU A 1 179 ? 1.289 33.820 8.036 1.00 58.94 179 GLU A O 1
ATOM 1421 N N . GLU A 1 180 ? 0.285 33.731 6.030 1.00 55.09 180 GLU A N 1
ATOM 1422 C CA . GLU A 1 180 ? 0.392 35.179 5.745 1.00 55.09 180 GLU A CA 1
ATOM 1423 C C . GLU A 1 180 ? -0.368 36.076 6.749 1.00 55.09 180 GLU A C 1
ATOM 1425 O O . GLU A 1 180 ? -0.054 37.258 6.885 1.00 55.09 180 GLU A O 1
ATOM 1430 N N . ILE A 1 181 ? -1.344 35.543 7.495 1.00 50.31 181 ILE A N 1
ATOM 1431 C CA . ILE A 1 181 ? -2.134 36.308 8.483 1.00 50.31 181 ILE A CA 1
ATOM 1432 C C . ILE A 1 181 ? -1.402 36.458 9.840 1.00 50.31 181 ILE A C 1
ATOM 1434 O O . ILE A 1 181 ? -1.839 37.230 10.697 1.00 50.31 181 ILE A O 1
ATOM 1438 N N . SER A 1 182 ? -0.275 35.766 10.055 1.00 44.78 182 SER A N 1
ATOM 1439 C CA . SER A 1 182 ? 0.412 35.732 11.361 1.00 44.78 182 SER A CA 1
ATOM 1440 C C . SER A 1 182 ? 1.548 36.749 11.561 1.00 44.78 182 SER A C 1
ATOM 1442 O O . SER A 1 182 ? 2.069 36.835 12.676 1.00 44.78 182 SER A O 1
ATOM 1444 N N . GLU A 1 183 ? 1.925 37.550 10.557 1.00 39.41 183 GLU A N 1
ATOM 1445 C CA . GLU A 1 183 ? 2.939 38.604 10.736 1.00 39.41 183 GLU A CA 1
ATOM 1446 C C . GLU A 1 183 ? 2.315 39.973 11.103 1.00 39.41 183 GLU A C 1
ATOM 1448 O O . GLU A 1 183 ? 1.425 40.470 10.407 1.00 39.41 183 GLU A O 1
ATOM 1453 N N . PRO A 1 184 ? 2.744 40.619 12.209 1.00 36.97 184 PRO A N 1
ATOM 1454 C CA . PRO A 1 184 ? 2.144 41.866 12.674 1.00 36.97 184 PRO A CA 1
ATOM 1455 C C . PRO A 1 184 ? 2.554 43.075 11.819 1.00 36.97 184 PRO A C 1
ATOM 1457 O O . PRO A 1 184 ? 3.730 43.336 11.575 1.00 36.97 184 PRO A O 1
ATOM 1460 N N . ILE A 1 185 ? 1.556 43.873 11.437 1.00 39.44 185 ILE A N 1
ATOM 1461 C CA . ILE A 1 185 ? 1.679 44.994 10.496 1.00 39.44 185 ILE A CA 1
ATOM 1462 C C . ILE A 1 185 ? 2.491 46.170 11.079 1.00 39.44 185 ILE A C 1
ATOM 1464 O O . ILE A 1 185 ? 1.947 47.008 11.799 1.00 39.44 185 ILE A O 1
ATOM 1468 N N . LEU A 1 186 ? 3.755 46.301 10.665 1.00 37.06 186 LEU A N 1
ATOM 1469 C CA . LEU A 1 186 ? 4.543 47.545 10.632 1.00 37.06 186 LEU A CA 1
ATOM 1470 C C . LEU A 1 186 ? 5.511 47.449 9.430 1.00 37.06 186 LEU A C 1
ATOM 1472 O O . LEU A 1 186 ? 6.371 46.580 9.432 1.00 37.06 186 LEU A O 1
ATOM 1476 N N . SER A 1 187 ? 5.454 48.272 8.381 1.00 36.12 187 SER A N 1
ATOM 1477 C CA . SER A 1 187 ? 4.632 49.463 8.138 1.00 36.12 187 SER A CA 1
ATOM 1478 C C . SER A 1 187 ? 4.446 49.726 6.633 1.00 36.12 187 SER A C 1
ATOM 1480 O O . SER A 1 187 ? 5.364 49.508 5.848 1.00 36.12 187 SER A O 1
ATOM 1482 N N . ARG A 1 188 ? 3.276 50.279 6.279 1.00 36.47 188 ARG A N 1
ATOM 1483 C CA . ARG A 1 188 ? 2.990 51.088 5.069 1.00 36.47 188 ARG A CA 1
ATOM 1484 C C . ARG A 1 188 ? 4.129 52.083 4.746 1.00 36.47 188 ARG A C 1
ATOM 1486 O O . ARG A 1 188 ? 4.828 52.493 5.668 1.00 36.47 188 ARG A O 1
ATOM 1493 N N . ASP A 1 189 ? 4.350 52.548 3.517 1.00 32.78 189 ASP A N 1
ATOM 1494 C CA . ASP A 1 189 ? 3.608 52.468 2.242 1.00 32.78 189 ASP A CA 1
ATOM 1495 C C . ASP A 1 189 ? 4.571 51.961 1.128 1.00 32.78 189 ASP A C 1
ATOM 1497 O O . ASP A 1 189 ? 5.767 51.840 1.371 1.00 32.78 189 ASP A O 1
ATOM 1501 N N . TYR A 1 190 ? 4.205 51.607 -0.104 1.00 34.50 190 TYR A N 1
ATOM 1502 C CA . TYR A 1 190 ? 3.019 51.833 -0.942 1.00 34.50 190 TYR A CA 1
ATOM 1503 C C . TYR A 1 190 ? 2.752 50.509 -1.731 1.00 34.50 190 TYR A C 1
ATOM 1505 O O . TYR A 1 190 ? 3.460 49.531 -1.511 1.00 34.50 190 TYR A O 1
ATOM 1513 N N . GLU A 1 191 ? 1.779 50.312 -2.627 1.00 30.98 191 GLU A N 1
ATOM 1514 C CA . GLU A 1 191 ? 0.784 51.172 -3.288 1.00 30.98 191 GLU A CA 1
ATOM 1515 C C . GLU A 1 191 ? -0.595 50.464 -3.352 1.00 30.98 191 GLU A C 1
ATOM 1517 O O . GLU A 1 191 ? -0.714 49.256 -3.153 1.00 30.98 191 GLU A O 1
ATOM 1522 N N . ALA A 1 192 ? -1.636 51.209 -3.732 1.00 36.12 192 ALA A N 1
ATOM 1523 C CA . ALA A 1 192 ? -2.662 50.725 -4.663 1.00 36.12 192 ALA A CA 1
ATOM 1524 C C . ALA A 1 192 ? -2.374 51.450 -5.996 1.00 36.12 192 ALA A C 1
ATOM 1526 O O . ALA A 1 192 ? -1.988 52.611 -5.958 1.00 36.12 192 ALA A O 1
ATOM 1527 N N . GLU A 1 193 ? -2.472 50.841 -7.176 1.00 34.56 193 GLU A N 1
ATOM 1528 C CA . GLU A 1 193 ? -3.746 50.433 -7.773 1.00 34.56 193 GLU A CA 1
ATOM 1529 C C . GLU A 1 193 ? -3.609 49.237 -8.732 1.00 34.56 193 GLU A C 1
ATOM 1531 O O . GLU A 1 193 ? -2.794 49.221 -9.654 1.00 34.56 193 GLU A O 1
ATOM 1536 N N . LYS A 1 194 ? -4.517 48.262 -8.599 1.00 38.12 194 LYS A N 1
ATOM 1537 C CA . LYS A 1 194 ? -4.754 47.235 -9.620 1.00 38.12 194 LYS A CA 1
ATOM 1538 C C . LYS A 1 194 ? -6.156 47.410 -10.202 1.00 38.12 194 LYS A C 1
ATOM 1540 O O . LYS A 1 194 ? -7.131 47.022 -9.574 1.00 38.12 194 LYS A O 1
ATOM 1545 N N . ARG A 1 195 ? -6.210 47.904 -11.443 1.00 42.84 195 ARG A N 1
ATOM 1546 C CA . ARG A 1 195 ? -7.224 47.598 -12.476 1.00 42.84 195 ARG A CA 1
ATOM 1547 C C . ARG A 1 195 ? -8.705 47.532 -12.037 1.00 42.84 195 ARG A C 1
ATOM 1549 O O . ARG A 1 195 ? -9.165 46.444 -11.705 1.00 42.84 195 ARG A O 1
ATOM 1556 N N . VAL A 1 196 ? -9.503 48.570 -12.314 1.00 36.16 196 VAL A N 1
ATOM 1557 C CA . VAL A 1 196 ? -10.870 48.381 -12.865 1.00 36.16 196 VAL A CA 1
ATOM 1558 C C . VAL A 1 196 ? -11.276 49.559 -13.762 1.00 36.16 196 VAL A C 1
ATOM 1560 O O . VAL A 1 196 ? -11.747 50.567 -13.252 1.00 36.16 196 VAL A O 1
ATOM 1563 N N . THR A 1 197 ? -11.232 49.370 -15.086 1.00 31.53 197 THR A N 1
ATOM 1564 C CA . THR A 1 197 ? -12.328 49.786 -15.991 1.00 31.53 197 THR A CA 1
ATOM 1565 C C . THR A 1 197 ? -12.194 49.110 -17.354 1.00 31.53 197 THR A C 1
ATOM 1567 O O . THR A 1 197 ? -11.437 49.528 -18.223 1.00 31.53 197 THR A O 1
ATOM 1570 N N . VAL A 1 198 ? -12.986 48.060 -17.562 1.00 48.44 198 VAL A N 1
ATOM 1571 C CA . VAL A 1 198 ? -13.436 47.676 -18.903 1.00 48.44 198 VAL A CA 1
ATOM 1572 C C . VAL A 1 198 ? -14.703 48.480 -19.167 1.00 48.44 198 VAL A C 1
ATOM 1574 O O . VAL A 1 198 ? -15.663 48.260 -18.433 1.00 48.44 198 VAL A O 1
ATOM 1577 N N . LEU A 1 199 ? -14.718 49.370 -20.171 1.00 36.38 199 LEU A N 1
ATOM 1578 C CA . LEU A 1 199 ? -15.868 49.619 -21.066 1.00 36.38 199 LEU A CA 1
ATOM 1579 C C . LEU A 1 199 ? -15.660 50.812 -22.021 1.00 36.38 199 LEU A C 1
ATOM 1581 O O . LEU A 1 199 ? -15.178 51.864 -21.622 1.00 36.38 199 LEU A O 1
ATOM 1585 N N . ALA A 1 200 ? -16.224 50.632 -23.222 1.00 36.16 200 ALA A N 1
ATOM 1586 C CA . ALA A 1 200 ? -16.619 51.633 -24.220 1.00 36.16 200 ALA A CA 1
ATOM 1587 C C . ALA A 1 200 ? -15.553 52.266 -25.143 1.00 36.16 200 ALA A C 1
ATOM 1589 O O . ALA A 1 200 ? -14.455 52.622 -24.740 1.00 36.16 200 ALA A O 1
ATOM 1590 N N . THR A 1 201 ? -16.003 52.448 -26.396 1.00 30.47 201 THR A N 1
ATOM 1591 C CA . THR A 1 201 ? -15.404 53.180 -27.533 1.00 30.47 201 THR A CA 1
ATOM 1592 C C . THR A 1 201 ? -14.022 52.726 -28.004 1.00 30.47 201 THR A C 1
ATOM 1594 O O . THR A 1 201 ? -13.038 52.802 -27.282 1.00 30.47 201 THR A O 1
ATOM 1597 N N . GLY A 1 202 ? -13.953 52.275 -29.259 1.00 42.16 202 GLY A N 1
ATOM 1598 C CA . GLY A 1 202 ? -12.691 51.964 -29.924 1.00 42.16 202 GLY A CA 1
ATOM 1599 C C . GLY A 1 202 ? -12.232 53.114 -30.812 1.00 42.16 202 GLY A C 1
ATOM 1600 O O . GLY A 1 202 ? -13.045 53.683 -31.534 1.00 42.16 202 GLY A O 1
ATOM 1601 N N . GLU A 1 203 ? -10.929 53.375 -30.801 1.00 28.06 203 GLU A N 1
ATOM 1602 C CA . GLU A 1 203 ? -10.178 53.915 -31.934 1.00 28.06 203 GLU A CA 1
ATOM 1603 C C . GLU A 1 203 ? -8.702 53.477 -31.811 1.00 28.06 203 GLU A C 1
ATOM 1605 O O . GLU A 1 203 ? -8.392 52.591 -31.011 1.00 28.06 203 GLU A O 1
ATOM 1610 N N . ALA A 1 204 ? -7.832 53.959 -32.697 1.00 32.78 204 ALA A N 1
ATOM 1611 C CA . ALA A 1 204 ? -6.583 53.289 -33.062 1.00 32.78 204 ALA A CA 1
ATOM 1612 C C . ALA A 1 204 ? -5.443 53.313 -32.015 1.00 32.78 204 ALA A C 1
ATOM 1614 O O . ALA A 1 204 ? -5.323 54.239 -31.225 1.00 32.78 204 ALA A O 1
ATOM 1615 N N . ILE A 1 205 ? -4.604 52.269 -32.106 1.00 41.66 205 ILE A N 1
ATOM 1616 C CA . ILE A 1 205 ? -3.122 52.256 -32.087 1.00 41.66 205 ILE A CA 1
ATOM 1617 C C . ILE A 1 205 ? -2.412 53.363 -31.283 1.00 41.66 205 ILE A C 1
ATOM 1619 O O . ILE A 1 205 ? -2.446 54.516 -31.688 1.00 41.66 205 ILE A O 1
ATOM 1623 N N . ASP A 1 206 ? -1.600 52.954 -30.298 1.00 29.70 206 ASP A N 1
ATOM 1624 C CA . ASP A 1 206 ? -0.203 53.414 -30.175 1.00 29.70 206 ASP A CA 1
ATOM 1625 C C . ASP A 1 206 ? 0.653 52.404 -29.376 1.00 29.70 206 ASP A C 1
ATOM 1627 O O . ASP A 1 206 ? 0.173 51.754 -28.443 1.00 29.70 206 ASP A O 1
ATOM 1631 N N . GLU A 1 207 ? 1.918 52.229 -29.778 1.00 42.06 207 GLU A N 1
ATOM 1632 C CA . GLU A 1 207 ? 2.911 51.380 -29.096 1.00 42.06 207 GLU A CA 1
ATOM 1633 C C . GLU A 1 207 ? 3.590 52.138 -27.935 1.00 42.06 207 GLU A C 1
ATOM 1635 O O . GLU A 1 207 ? 4.046 53.263 -28.140 1.00 42.06 207 GLU A O 1
ATOM 1640 N N . PRO A 1 208 ? 3.770 51.535 -26.742 1.00 35.53 208 PRO A N 1
ATOM 1641 C CA . PRO A 1 208 ? 4.596 52.121 -25.690 1.00 35.53 208 PRO A CA 1
ATOM 1642 C C . PRO A 1 208 ? 6.073 51.690 -25.805 1.00 35.53 208 PRO A C 1
ATOM 1644 O O . PRO A 1 208 ? 6.458 50.596 -25.397 1.00 35.53 208 PRO A O 1
ATOM 1647 N N . GLU A 1 209 ? 6.862 52.599 -26.377 1.00 38.31 209 GLU A N 1
ATOM 1648 C CA . GLU A 1 209 ? 8.300 52.884 -26.199 1.00 38.31 209 GLU A CA 1
ATOM 1649 C C . GLU A 1 209 ? 9.253 51.799 -25.633 1.00 38.31 209 GLU A C 1
ATOM 1651 O O . GLU A 1 209 ? 9.197 51.377 -24.477 1.00 38.31 209 GLU A O 1
ATOM 1656 N N . LEU A 1 210 ? 10.269 51.462 -26.439 1.00 34.75 210 LEU A N 1
ATOM 1657 C CA . LEU A 1 210 ? 11.427 50.651 -26.049 1.00 34.75 210 LEU A CA 1
ATOM 1658 C C . LEU A 1 210 ? 12.391 51.432 -25.137 1.00 34.75 210 LEU A C 1
ATOM 1660 O O . LEU A 1 210 ? 12.987 52.427 -25.552 1.00 34.75 210 LEU A O 1
ATOM 1664 N N . LEU A 1 211 ? 12.639 50.919 -23.929 1.00 39.59 211 LEU A N 1
ATOM 1665 C CA . LEU A 1 211 ? 13.725 51.395 -23.066 1.00 39.59 211 LEU A CA 1
ATOM 1666 C C . LEU A 1 211 ? 15.101 51.078 -23.687 1.00 39.59 211 LEU A C 1
ATOM 1668 O O . LEU A 1 211 ? 15.332 49.988 -24.213 1.00 39.59 211 LEU A O 1
ATOM 1672 N N . ASN A 1 212 ? 16.028 52.040 -23.613 1.00 55.78 212 ASN A N 1
ATOM 1673 C CA . ASN A 1 212 ? 17.333 52.009 -24.288 1.00 55.78 212 ASN A CA 1
ATOM 1674 C C . ASN A 1 212 ? 18.303 50.972 -23.678 1.00 55.78 212 ASN A C 1
ATOM 1676 O O . ASN A 1 212 ? 19.157 51.291 -22.850 1.00 55.78 212 ASN A O 1
ATOM 1680 N N . HIS A 1 213 ? 18.183 49.717 -24.110 1.00 53.09 213 HIS A N 1
ATOM 1681 C CA . HIS A 1 213 ? 18.945 48.589 -23.568 1.00 53.09 213 HIS A CA 1
ATOM 1682 C C . HIS A 1 213 ? 20.464 48.648 -23.805 1.00 53.09 213 HIS A C 1
ATOM 1684 O O . HIS A 1 213 ? 21.223 48.198 -22.949 1.00 53.09 213 HIS A O 1
ATOM 1690 N N . SER A 1 214 ? 20.923 49.256 -24.905 1.00 56.19 214 SER A N 1
ATOM 1691 C CA . SER A 1 214 ? 22.340 49.254 -25.306 1.00 56.19 214 SER A CA 1
ATOM 1692 C C . SER A 1 214 ? 23.286 49.839 -24.248 1.00 56.19 214 SER A C 1
ATOM 1694 O O . SER A 1 214 ? 24.420 49.393 -24.112 1.00 56.19 214 SER A O 1
ATOM 1696 N N . ASN A 1 215 ? 22.805 50.812 -23.467 1.00 62.34 215 ASN A N 1
ATOM 1697 C CA . ASN A 1 215 ? 23.594 51.510 -22.447 1.00 62.34 215 ASN A CA 1
ATOM 1698 C C . ASN A 1 215 ? 23.841 50.638 -21.194 1.00 62.34 215 ASN A C 1
ATOM 1700 O O . ASN A 1 215 ? 24.816 50.830 -20.471 1.00 62.34 215 ASN A O 1
ATOM 1704 N N . ILE A 1 216 ? 22.948 49.675 -20.930 1.00 66.44 216 ILE A N 1
ATOM 1705 C CA . ILE A 1 216 ? 23.057 48.724 -19.814 1.00 66.44 216 ILE A CA 1
ATOM 1706 C C . ILE A 1 216 ? 24.029 47.601 -20.187 1.00 66.44 216 ILE A C 1
ATOM 1708 O O . ILE A 1 216 ? 24.883 47.221 -19.384 1.00 66.44 216 ILE A O 1
ATOM 1712 N N . ASP A 1 217 ? 23.927 47.111 -21.422 1.00 70.25 217 ASP A N 1
ATOM 1713 C CA . ASP A 1 217 ? 24.758 46.026 -21.940 1.00 70.25 217 ASP A CA 1
ATOM 1714 C C . ASP A 1 217 ? 26.245 46.451 -22.004 1.00 70.25 217 ASP A C 1
ATOM 1716 O O . ASP A 1 217 ? 27.124 45.701 -21.572 1.00 70.25 217 ASP A O 1
ATOM 1720 N N . GLU A 1 218 ? 26.537 47.692 -22.422 1.00 69.38 218 GLU A N 1
ATOM 1721 C CA . GLU A 1 218 ? 27.897 48.262 -22.426 1.00 69.38 218 GLU A CA 1
ATOM 1722 C C . GLU A 1 218 ? 28.476 48.436 -21.006 1.00 69.38 218 GLU A C 1
ATOM 1724 O O . GLU A 1 218 ? 29.600 47.999 -20.737 1.00 69.38 218 GLU A O 1
ATOM 1729 N N . ALA A 1 219 ? 27.694 48.974 -20.061 1.00 69.88 219 ALA A N 1
ATOM 1730 C CA . ALA A 1 219 ? 28.119 49.151 -18.668 1.00 69.88 219 ALA A CA 1
ATOM 1731 C C . ALA A 1 219 ? 28.432 47.815 -17.958 1.00 69.88 219 ALA A C 1
ATOM 1733 O O . ALA A 1 219 ? 29.367 47.728 -17.155 1.00 69.88 219 ALA A O 1
ATOM 1734 N N . ILE A 1 220 ? 27.680 46.755 -18.274 1.00 72.94 220 ILE A N 1
ATOM 1735 C CA . ILE A 1 220 ? 27.934 45.396 -17.775 1.00 72.94 220 ILE A CA 1
ATOM 1736 C C . ILE A 1 220 ? 29.215 44.813 -18.400 1.00 72.94 220 ILE A C 1
ATOM 1738 O O . ILE A 1 220 ? 30.025 44.210 -17.688 1.00 72.94 220 ILE A O 1
ATOM 1742 N N . MET A 1 221 ? 29.448 45.028 -19.698 1.00 70.31 221 MET A N 1
ATOM 1743 C CA . MET A 1 221 ? 30.647 44.541 -20.394 1.00 70.31 221 MET A CA 1
ATOM 1744 C C . MET A 1 221 ? 31.942 45.196 -19.896 1.00 70.31 221 MET A C 1
ATOM 1746 O O . MET A 1 221 ? 32.940 44.498 -19.693 1.00 70.31 221 MET A O 1
ATOM 1750 N N . ASP A 1 222 ? 31.938 46.503 -19.626 1.00 72.94 222 ASP A N 1
ATOM 1751 C CA . ASP A 1 222 ? 33.099 47.191 -19.044 1.00 72.94 222 ASP A CA 1
ATOM 1752 C C . ASP A 1 222 ? 33.400 46.734 -17.609 1.00 72.94 222 ASP A C 1
ATOM 1754 O O . ASP A 1 222 ? 34.569 46.596 -17.225 1.00 72.94 222 ASP A O 1
ATOM 1758 N N . TYR A 1 223 ? 32.367 46.405 -16.828 1.00 71.06 223 TYR A N 1
ATOM 1759 C C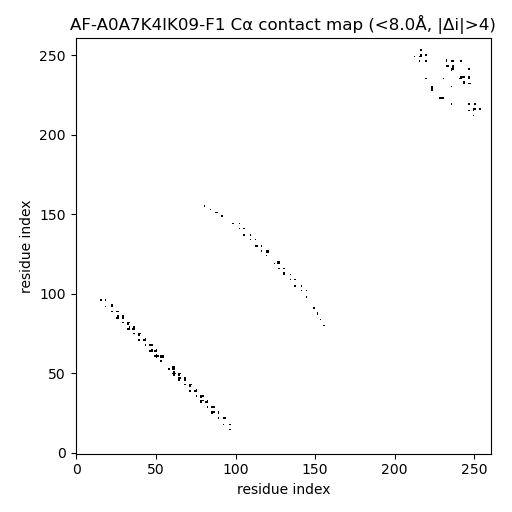A . TYR A 1 223 ? 32.541 45.814 -15.502 1.00 71.06 223 TYR A CA 1
ATOM 1760 C C . TYR A 1 223 ? 33.218 44.432 -15.574 1.00 71.06 223 TYR A C 1
ATOM 1762 O O . TYR A 1 223 ? 34.205 44.183 -14.873 1.00 71.06 223 TYR A O 1
ATOM 1770 N N . ILE A 1 224 ? 32.747 43.555 -16.473 1.00 71.00 224 ILE A N 1
ATOM 1771 C CA . ILE A 1 224 ? 33.327 42.219 -16.713 1.00 71.00 224 ILE A CA 1
ATOM 1772 C C . ILE A 1 224 ? 34.794 42.329 -17.161 1.00 71.00 224 ILE A C 1
ATOM 1774 O O . ILE A 1 224 ? 35.660 41.600 -16.663 1.00 71.00 224 ILE A O 1
ATOM 1778 N N . ARG A 1 225 ? 35.090 43.274 -18.064 1.00 74.00 225 ARG A N 1
ATOM 1779 C CA . ARG A 1 225 ? 36.438 43.529 -18.592 1.00 74.00 225 ARG A CA 1
ATOM 1780 C C . ARG A 1 225 ? 37.411 43.979 -17.496 1.00 74.00 225 ARG A C 1
ATOM 1782 O O . ARG A 1 225 ? 38.536 43.482 -17.448 1.00 74.00 225 ARG A O 1
ATOM 1789 N N . ASN A 1 226 ? 36.975 44.850 -16.582 1.00 72.12 226 ASN A N 1
ATOM 1790 C CA . ASN A 1 226 ? 37.808 45.345 -15.479 1.00 72.12 226 ASN A CA 1
ATOM 1791 C C . ASN A 1 226 ? 38.114 44.292 -14.397 1.00 72.12 226 ASN A C 1
ATOM 1793 O O . ASN A 1 226 ? 39.184 44.352 -13.788 1.00 72.12 226 ASN A O 1
ATOM 1797 N N . ARG A 1 227 ? 37.228 43.312 -14.159 1.00 63.16 227 ARG A N 1
ATOM 1798 C CA . ARG A 1 227 ? 37.426 42.254 -13.140 1.00 63.16 227 ARG A CA 1
ATOM 1799 C C . ARG A 1 227 ? 37.909 40.901 -13.680 1.00 63.16 227 ARG A C 1
ATOM 1801 O O . ARG A 1 227 ? 37.893 39.915 -12.952 1.00 63.16 227 ARG A O 1
ATOM 1808 N N . LYS A 1 228 ? 38.393 40.840 -14.929 1.00 54.84 228 LYS A N 1
ATOM 1809 C CA . LYS A 1 228 ? 38.984 39.628 -15.544 1.00 54.84 228 LYS A CA 1
ATOM 1810 C C . LYS A 1 228 ? 38.103 38.364 -15.438 1.00 54.84 228 LYS A C 1
ATOM 1812 O O . LYS A 1 228 ? 38.625 37.259 -15.320 1.00 54.84 228 LYS A O 1
ATOM 1817 N N . GLY A 1 229 ? 36.781 38.523 -15.526 1.00 59.22 229 GLY A N 1
ATOM 1818 C CA . GLY A 1 229 ? 35.837 37.401 -15.600 1.00 59.22 229 GLY A CA 1
ATOM 1819 C C . GLY A 1 229 ? 35.226 36.923 -14.278 1.00 59.22 229 GLY A C 1
ATOM 1820 O O . GLY A 1 229 ? 34.402 36.013 -14.316 1.00 59.22 229 GLY A O 1
ATOM 1821 N N . GLU A 1 230 ? 35.540 37.532 -13.129 1.00 55.75 230 GLU A N 1
ATOM 1822 C CA . GLU A 1 230 ? 34.722 37.341 -11.922 1.00 55.75 230 GLU A CA 1
ATOM 1823 C C . GLU A 1 230 ? 33.486 38.251 -11.979 1.00 55.75 230 GLU A C 1
ATOM 1825 O O . GLU A 1 230 ? 33.597 39.479 -11.971 1.00 55.75 230 GLU A O 1
ATOM 1830 N N . PHE A 1 231 ? 32.301 37.640 -12.060 1.00 66.88 231 PHE A N 1
ATOM 1831 C CA . PHE A 1 231 ? 31.019 38.334 -12.168 1.00 66.88 231 PHE A CA 1
ATOM 1832 C C . PHE A 1 231 ? 30.032 37.855 -11.096 1.00 66.88 231 PHE A C 1
ATOM 1834 O O . PHE A 1 231 ? 29.735 36.665 -10.999 1.00 66.88 231 PHE A O 1
ATOM 1841 N N . SER A 1 232 ? 29.473 38.797 -10.332 1.00 71.56 232 SER A N 1
ATOM 1842 C CA . SER A 1 232 ? 28.462 38.550 -9.300 1.00 71.56 232 SER A CA 1
ATOM 1843 C C . SER A 1 232 ? 27.209 39.383 -9.582 1.00 71.56 232 SER A C 1
ATOM 1845 O O . SER A 1 232 ? 27.248 40.615 -9.566 1.00 71.56 232 SER A O 1
ATOM 1847 N N . PHE A 1 233 ? 26.078 38.710 -9.823 1.00 67.31 233 PHE A N 1
ATOM 1848 C CA . PHE A 1 233 ? 24.793 39.351 -10.144 1.00 67.31 233 PHE A CA 1
ATOM 1849 C C . PHE A 1 233 ? 24.343 40.352 -9.064 1.00 67.31 233 PHE A C 1
ATOM 1851 O O . PHE A 1 233 ? 23.782 41.399 -9.386 1.00 67.31 233 PHE A O 1
ATOM 1858 N N . SER A 1 234 ? 24.615 40.049 -7.792 1.00 69.88 234 SER A N 1
ATOM 1859 C CA . SER A 1 234 ? 24.264 40.903 -6.650 1.00 69.88 234 SER A CA 1
ATOM 1860 C C . SER A 1 234 ? 25.131 42.164 -6.569 1.00 69.88 234 SER A C 1
ATOM 1862 O O . SER A 1 234 ? 24.631 43.243 -6.253 1.00 69.88 234 SER A O 1
ATOM 1864 N N . GLU A 1 235 ? 26.424 42.060 -6.886 1.00 68.25 235 GLU A N 1
ATOM 1865 C CA . GLU A 1 235 ? 27.340 43.208 -6.853 1.00 68.25 235 GLU A CA 1
ATOM 1866 C C . GLU A 1 235 ? 27.040 44.193 -7.982 1.00 68.25 235 GLU A C 1
ATOM 1868 O O . GLU A 1 235 ? 27.025 45.398 -7.761 1.00 68.25 235 GLU A O 1
ATOM 1873 N N . VAL A 1 236 ? 26.726 43.701 -9.181 1.00 66.94 236 VAL A N 1
ATOM 1874 C CA . VAL A 1 236 ? 26.404 44.572 -10.323 1.00 66.94 236 VAL A CA 1
ATOM 1875 C C . VAL A 1 236 ? 25.040 45.240 -10.160 1.00 66.94 236 VAL A C 1
ATOM 1877 O O . VAL A 1 236 ? 24.910 46.427 -10.455 1.00 66.94 236 VAL A O 1
ATOM 1880 N N . SER A 1 237 ? 24.051 44.529 -9.608 1.00 68.25 237 SER A N 1
ATOM 1881 C CA . SER A 1 237 ? 22.747 45.116 -9.275 1.00 68.25 237 SER A CA 1
ATOM 1882 C C . SER A 1 237 ? 22.870 46.245 -8.240 1.00 68.25 237 SER A C 1
ATOM 1884 O O . SER A 1 237 ? 22.275 47.305 -8.425 1.00 68.25 237 SER A O 1
ATOM 1886 N N . THR A 1 238 ? 23.702 46.071 -7.204 1.00 71.25 238 THR A N 1
ATOM 1887 C CA . THR A 1 238 ? 23.927 47.110 -6.179 1.00 71.25 238 THR A CA 1
ATOM 1888 C C . THR A 1 238 ? 24.818 48.260 -6.654 1.00 71.25 238 THR A C 1
ATOM 1890 O O . THR A 1 238 ? 24.565 49.402 -6.280 1.00 71.25 238 THR A O 1
ATOM 1893 N N . LEU A 1 239 ? 25.834 48.002 -7.486 1.00 67.62 239 LEU A N 1
ATOM 1894 C CA . LEU A 1 239 ? 26.781 49.031 -7.931 1.00 67.62 239 LEU A CA 1
ATOM 1895 C C . LEU A 1 239 ? 26.241 49.911 -9.067 1.00 67.62 239 LEU A C 1
ATOM 1897 O O . LEU A 1 239 ? 26.516 51.108 -9.084 1.00 67.62 239 LEU A O 1
ATOM 1901 N N . LEU A 1 240 ? 25.493 49.332 -10.012 1.00 66.62 240 LEU A N 1
ATOM 1902 C CA . LEU A 1 240 ? 24.883 50.077 -11.122 1.00 66.62 240 LEU A CA 1
ATOM 1903 C C . LEU A 1 240 ? 23.453 50.550 -10.809 1.00 66.62 240 LEU A C 1
ATOM 1905 O O . LEU A 1 240 ? 22.878 51.291 -11.601 1.00 66.62 240 LEU A O 1
ATOM 1909 N N . ASN A 1 241 ? 22.884 50.146 -9.665 1.00 63.25 241 ASN A N 1
ATOM 1910 C CA . ASN A 1 241 ? 21.497 50.419 -9.267 1.00 63.25 241 ASN A CA 1
ATOM 1911 C C . ASN A 1 241 ? 20.465 49.938 -10.314 1.00 63.25 241 ASN A C 1
ATOM 1913 O O . ASN A 1 241 ? 19.490 50.624 -10.619 1.00 63.25 241 ASN A O 1
ATOM 1917 N N . ILE A 1 242 ? 20.705 48.748 -10.878 1.00 72.50 242 ILE A N 1
ATOM 1918 C CA . ILE A 1 242 ? 19.866 48.111 -11.907 1.00 72.50 242 ILE A CA 1
ATOM 1919 C C . ILE A 1 242 ? 19.163 46.897 -11.283 1.00 72.50 242 ILE A C 1
ATOM 1921 O O . ILE A 1 242 ? 19.828 46.100 -10.607 1.00 72.50 242 ILE A O 1
ATOM 1925 N N . PRO A 1 243 ? 17.846 46.699 -11.492 1.00 71.38 243 PRO A N 1
ATOM 1926 C CA . PRO A 1 243 ? 17.136 45.545 -10.950 1.00 71.38 243 PRO A CA 1
ATOM 1927 C C . PRO A 1 243 ? 17.729 44.228 -11.469 1.00 71.38 243 PRO A C 1
ATOM 1929 O O . PRO A 1 243 ? 18.047 44.077 -12.651 1.00 71.38 243 PRO A O 1
ATOM 1932 N N . MET A 1 244 ? 17.855 43.240 -10.579 1.00 61.12 244 MET A N 1
ATOM 1933 C CA . MET A 1 244 ? 18.566 41.987 -10.860 1.00 61.12 244 MET A CA 1
ATOM 1934 C C . MET A 1 244 ? 18.027 41.235 -12.093 1.00 61.12 244 MET A C 1
ATOM 1936 O O . MET A 1 244 ? 18.787 40.572 -12.800 1.00 61.12 244 MET A O 1
ATOM 1940 N N . ASP A 1 245 ? 16.732 41.351 -12.388 1.00 66.69 245 ASP A N 1
ATOM 1941 C CA . ASP A 1 245 ? 16.109 40.682 -13.535 1.00 66.69 245 ASP A CA 1
ATOM 1942 C C . ASP A 1 245 ? 16.366 41.376 -14.876 1.00 66.69 245 ASP A C 1
ATOM 1944 O O . ASP A 1 245 ? 16.167 40.764 -15.925 1.00 66.69 245 ASP A O 1
ATOM 1948 N N . GLU A 1 246 ? 16.817 42.629 -14.865 1.00 70.38 246 GLU A N 1
ATOM 1949 C CA . GLU A 1 246 ? 17.302 43.326 -16.056 1.00 70.38 246 GLU A CA 1
ATOM 1950 C C . GLU A 1 246 ? 18.771 42.974 -16.317 1.00 70.38 246 GLU A C 1
ATOM 1952 O O . GLU A 1 246 ? 19.092 42.541 -17.420 1.00 70.38 246 GLU A O 1
ATOM 1957 N N . VAL A 1 247 ? 19.617 42.957 -15.275 1.00 71.31 247 VAL A N 1
ATOM 1958 C CA . VAL A 1 247 ? 21.009 42.458 -15.354 1.00 71.31 247 VAL A CA 1
ATOM 1959 C C . VAL A 1 247 ? 21.065 41.031 -15.924 1.00 71.31 247 VAL A C 1
ATOM 1961 O O . VAL A 1 247 ? 21.849 40.752 -16.833 1.00 71.31 247 VAL A O 1
ATOM 1964 N N . LYS A 1 248 ? 20.193 40.121 -15.458 1.00 71.81 248 LYS A N 1
ATOM 1965 C CA . LYS A 1 248 ? 20.073 38.758 -16.017 1.00 71.81 248 LYS A CA 1
ATOM 1966 C C . LYS A 1 248 ? 19.674 38.763 -17.499 1.00 71.81 248 LYS A C 1
ATOM 1968 O O . LYS A 1 248 ? 20.229 37.988 -18.274 1.00 71.81 248 LYS A O 1
ATOM 1973 N N . ARG A 1 249 ? 18.716 39.609 -17.902 1.00 70.19 249 ARG A N 1
ATOM 1974 C CA . ARG A 1 249 ? 18.240 39.700 -19.296 1.00 70.19 249 ARG A CA 1
ATOM 1975 C C . ARG A 1 249 ? 19.318 40.250 -20.233 1.00 70.19 249 ARG A C 1
ATOM 1977 O O . ARG A 1 249 ? 19.504 39.684 -21.306 1.00 70.19 249 ARG A O 1
ATOM 1984 N N . SER A 1 250 ? 20.060 41.267 -19.807 1.00 71.25 250 SER A N 1
ATOM 1985 C CA . SER A 1 250 ? 21.213 41.823 -20.525 1.00 71.25 250 SER A CA 1
ATOM 1986 C C . SER A 1 250 ? 22.321 40.794 -20.758 1.00 71.25 250 SER A C 1
ATOM 1988 O O . SER A 1 250 ? 22.757 40.593 -21.889 1.00 71.25 250 SER A O 1
ATOM 1990 N N . ILE A 1 251 ? 22.713 40.041 -19.727 1.00 72.44 251 ILE A N 1
ATOM 1991 C CA . ILE A 1 251 ? 23.739 38.990 -19.863 1.00 72.44 251 ILE A CA 1
ATOM 1992 C C . ILE A 1 251 ? 23.280 37.871 -20.802 1.00 72.44 251 ILE A C 1
ATOM 1994 O O . ILE A 1 251 ? 24.068 37.380 -21.608 1.00 72.44 251 ILE A O 1
ATOM 1998 N N . LEU A 1 252 ? 22.002 37.481 -20.744 1.00 69.38 252 LEU A N 1
ATOM 1999 C CA . LEU A 1 252 ? 21.449 36.497 -21.676 1.00 69.38 252 LEU A CA 1
ATOM 2000 C C . LEU A 1 252 ? 21.467 36.997 -23.129 1.00 69.38 252 LEU A C 1
ATOM 2002 O O . LEU A 1 252 ? 21.731 36.191 -24.016 1.00 69.38 252 LEU A O 1
ATOM 2006 N N . ARG A 1 253 ? 21.252 38.298 -23.383 1.00 72.19 253 ARG A N 1
ATOM 2007 C CA . ARG A 1 253 ? 21.402 38.889 -24.727 1.00 72.19 253 ARG A CA 1
ATOM 2008 C C . ARG A 1 253 ? 22.853 38.839 -25.197 1.00 72.19 253 ARG A C 1
ATOM 2010 O O . ARG A 1 253 ? 23.108 38.224 -26.231 1.00 72.19 253 ARG A O 1
ATOM 2017 N N . LEU A 1 254 ? 23.791 39.359 -24.401 1.00 69.25 254 LEU A N 1
ATOM 2018 C CA . LEU A 1 254 ? 25.229 39.359 -24.707 1.00 69.25 254 LEU A CA 1
ATOM 2019 C C . LEU A 1 254 ? 25.748 37.946 -25.043 1.00 69.25 254 LEU A C 1
ATOM 2021 O O . LEU A 1 254 ? 26.383 37.745 -26.076 1.00 69.25 254 LEU A O 1
ATOM 2025 N N . LEU A 1 255 ? 25.370 36.932 -24.253 1.00 65.44 255 LEU A N 1
ATOM 2026 C CA . LEU A 1 255 ? 25.714 35.522 -24.505 1.00 65.44 255 LEU A CA 1
ATOM 2027 C C . LEU A 1 255 ? 25.091 34.930 -25.787 1.00 65.44 255 LEU A C 1
ATOM 2029 O O . LEU A 1 255 ? 25.578 33.916 -26.295 1.00 65.44 255 LEU A O 1
ATOM 2033 N N . THR A 1 256 ? 24.004 35.512 -26.302 1.00 66.19 256 THR A N 1
ATOM 2034 C CA . THR A 1 256 ? 23.392 35.103 -27.580 1.00 66.19 256 THR A CA 1
ATOM 2035 C C . THR A 1 256 ? 23.931 35.861 -28.791 1.00 66.19 256 THR A C 1
ATOM 2037 O O . THR A 1 256 ? 23.857 35.330 -29.901 1.00 66.19 256 THR A O 1
ATOM 2040 N N . GLU A 1 257 ? 24.499 37.053 -28.597 1.00 61.91 257 GLU A N 1
ATOM 2041 C CA . GLU A 1 257 ? 25.115 37.856 -29.660 1.00 61.91 257 GLU A CA 1
ATOM 2042 C C . GLU A 1 257 ? 26.562 37.428 -29.939 1.00 61.91 257 GLU A C 1
ATOM 2044 O O . GLU A 1 257 ? 26.891 37.193 -31.102 1.00 61.91 257 GLU A O 1
ATOM 2049 N N . ASP A 1 258 ? 27.365 37.142 -28.904 1.00 53.84 258 ASP A N 1
ATOM 2050 C CA . ASP A 1 258 ? 28.716 36.549 -29.040 1.00 53.84 258 ASP A CA 1
ATOM 2051 C C . ASP A 1 258 ? 28.712 35.177 -29.754 1.00 53.84 258 ASP A C 1
ATOM 2053 O O . ASP A 1 258 ? 29.750 34.671 -30.174 1.00 53.84 258 ASP A O 1
ATOM 2057 N N . ARG A 1 259 ? 27.538 34.551 -29.921 1.00 45.81 259 ARG A N 1
ATOM 2058 C CA . ARG A 1 259 ? 27.350 33.291 -30.661 1.00 45.81 259 ARG A CA 1
ATOM 2059 C C . ARG A 1 259 ? 27.090 33.453 -32.162 1.00 45.81 259 ARG A C 1
ATOM 2061 O O . ARG A 1 259 ? 26.857 32.444 -32.831 1.00 45.81 259 ARG A O 1
ATOM 2068 N N . LYS A 1 260 ? 27.060 34.685 -32.680 1.00 47.81 260 LYS A N 1
ATOM 2069 C CA . LYS A 1 260 ? 26.780 35.000 -34.095 1.00 47.81 260 LYS A CA 1
ATOM 2070 C C . LYS A 1 260 ? 27.950 35.658 -34.841 1.00 47.81 260 LYS A C 1
ATOM 2072 O O . LYS A 1 260 ? 27.761 36.025 -36.002 1.00 47.81 260 LYS A O 1
ATOM 2077 N N . ALA A 1 261 ? 29.112 35.790 -34.200 1.00 38.81 261 ALA A N 1
ATOM 2078 C CA . ALA A 1 261 ? 30.372 36.228 -34.807 1.00 38.81 261 ALA A CA 1
ATOM 2079 C C . ALA A 1 261 ? 31.260 35.028 -35.186 1.00 38.81 261 ALA A C 1
ATOM 2081 O O . ALA A 1 261 ? 31.268 34.042 -34.414 1.00 38.81 261 ALA A O 1
#

Secondary structure (DSSP, 8-state):
--GGGTTTTHHHHHHHHHHHHHHHHHHHHHHHHHHHHHHHHHHHHHHHHHHHHHHTT-HHHHHHHHHHHHHHHHHHHHHHHHHHHHHHHHHHHHHHHHHHHHHHHHHHHHHHHHHHHHHHTTT-GGGHHHHHHHHHHHHHHHHHHHH-----------SSHHHHHHHHHHHHHHHHHHHHTTS-----------------------------THHHHHHHHHHHHHTTT---HHHHHHHHT--HHHHHHHHHHHHHHTT--

Mean predicted aligned error: 19.53 Å

Foldseek 3Di:
DDPVVVVVPVVLVVVLVVLVVVLVVLVVVLVVLVVVLVVLVVVLVVLVVVLVVCVVPPVVVSVVSVVVNVVSVVVSVVSVLVSVLSVLVSVLSVVVSVLSVVLVVLVVVLVVLVVVLVVVCVPDVVCNVVSVVVNVVSVVVSVVSVVPDDDSDSDPPPPPVVVVVVVVVVVVVVVVVVVVVPDDDPDDDDDDDDDDDDDDDDDDDDDDDDDDLPVVLVVQVVVCVVVVRDDDLVVCCVVVVNPSVSVVVSVVVVVVVVVVD